Protein AF-A0A9D3YE76-F1 (afdb_monomer_lite)

Secondary structure (DSSP, 8-state):
--------------PEEEHHHHHHHSPSSEEEEEEE-TT-S--TTSS----TT-EEEEEEEE-S-EEEEEEETTTEEEEEEE-TT---EEEEPPS---TT-TTS---EEEEHHHHHHH--SEEEE-S-B--TTSSS-B-TT-EEEEEEEEE-TT---EEEEEE-TTS-EEEEETT-EEEEEEE----EEEHHHHHHH-S--EEEEE-THHHHTT-----------TT----HHHHHHHHHHHH---TT--S-EEE-----EEEEEETT-TT--EEEETTS--EEEE-TT-SS-------PPS----

Foldseek 3Di:
DDDDDDPPPPPPVQDKDWPLVCLQADDDFFKWAFADFPLQAPPPPFPDNHHHRFIKGFHDKDFQWWWKWDQDPPPGIDIWTFGLPDPFWWFFDDDPDPVVCPPDPFQFDFWVLSCLQVLFQKKFQQDWFDDVPFPDTRHHGWMWGFQAWHDHPVDPWIWTWIATPVGDIGTHTRGTGRRMGRDGDPDIDGSNSVCSSHQAKTKIFGDCVLVVVADDDDDDDDDDDPDPDDHPVVSLVVCCVRTVDHSPDGDIMITHRGQMWTFMDTPVDNVDTGTHGSPGTIMIGGPPPCPDDDDPDPPPDPDDDD

pLDDT: mean 73.43, std 20.71, range [30.83, 94.38]

Radius of gyration: 25.03 Å; chains: 1; bounding box: 65×70×79 Å

Organism: Dreissena polymorpha (NCBI:txid45954)

Structure (mmCIF, N/CA/C/O backbone):
data_AF-A0A9D3YE76-F1
#
_entry.id   AF-A0A9D3YE76-F1
#
loop_
_atom_site.group_PDB
_atom_site.id
_atom_site.type_symbol
_atom_site.label_atom_id
_atom_site.label_alt_id
_atom_site.label_comp_id
_atom_site.label_asym_id
_atom_site.label_entity_id
_atom_site.label_seq_id
_atom_site.pdbx_PDB_ins_code
_atom_site.Cartn_x
_atom_site.Cartn_y
_atom_site.Cartn_z
_atom_site.occupancy
_atom_site.B_iso_or_equiv
_atom_site.auth_seq_id
_atom_site.auth_comp_id
_atom_site.auth_asym_id
_atom_site.auth_atom_id
_atom_site.pdbx_PDB_model_num
ATOM 1 N N . MET A 1 1 ? 17.773 -44.704 -36.282 1.00 39.38 1 MET A N 1
ATOM 2 C CA . MET A 1 1 ? 18.115 -43.318 -36.649 1.00 39.38 1 MET A CA 1
ATOM 3 C C . MET A 1 1 ? 17.070 -42.445 -35.998 1.00 39.38 1 MET A C 1
ATOM 5 O O . MET A 1 1 ? 15.898 -42.599 -36.308 1.00 39.38 1 MET A O 1
ATOM 9 N N . ALA A 1 2 ? 17.487 -41.707 -34.976 1.00 35.62 2 ALA A N 1
ATOM 10 C CA . ALA A 1 2 ? 16.652 -40.774 -34.243 1.00 35.62 2 ALA A CA 1
ATOM 11 C C . ALA A 1 2 ? 16.837 -39.401 -34.887 1.00 35.62 2 ALA A C 1
ATOM 13 O O . ALA A 1 2 ? 17.978 -38.973 -35.024 1.00 35.62 2 ALA A O 1
ATOM 14 N N . ASP A 1 3 ? 15.740 -38.752 -35.262 1.00 34.47 3 ASP A N 1
ATOM 15 C CA . ASP A 1 3 ? 15.704 -37.315 -35.520 1.00 34.47 3 ASP A CA 1
ATOM 16 C C . ASP A 1 3 ? 14.692 -36.712 -34.548 1.00 34.47 3 ASP A C 1
ATOM 18 O O . ASP A 1 3 ? 13.483 -36.688 -34.771 1.00 34.47 3 ASP A O 1
ATOM 22 N N . THR A 1 4 ? 15.217 -36.305 -33.399 1.00 37.22 4 THR A N 1
ATOM 23 C CA . THR A 1 4 ? 14.594 -35.374 -32.464 1.00 37.22 4 THR A CA 1
ATOM 24 C C . THR A 1 4 ? 14.930 -33.965 -32.934 1.00 37.22 4 THR A C 1
ATOM 26 O O . THR A 1 4 ? 16.054 -33.504 -32.744 1.00 37.22 4 THR A O 1
ATOM 29 N N . SER A 1 5 ? 13.974 -33.277 -33.555 1.00 38.75 5 SER A N 1
ATOM 30 C CA . SER A 1 5 ? 14.050 -31.829 -33.743 1.00 38.75 5 SER A CA 1
ATOM 31 C C . SER A 1 5 ? 13.370 -31.145 -32.558 1.00 38.75 5 SER A C 1
ATOM 33 O O . SER A 1 5 ? 12.141 -31.082 -32.486 1.00 38.75 5 SER A O 1
ATOM 35 N N . ASP A 1 6 ? 14.194 -30.659 -31.632 1.00 33.41 6 ASP A N 1
ATOM 36 C CA . ASP A 1 6 ? 13.818 -29.788 -30.523 1.00 33.41 6 ASP A CA 1
ATOM 37 C C . ASP A 1 6 ? 13.205 -28.481 -31.048 1.00 33.41 6 ASP A C 1
ATOM 39 O O . ASP A 1 6 ? 13.898 -27.583 -31.530 1.00 33.41 6 ASP A O 1
ATOM 43 N N . GLY A 1 7 ? 11.886 -28.358 -30.923 1.00 32.12 7 GLY A N 1
ATOM 44 C CA . GLY A 1 7 ? 11.167 -27.095 -31.057 1.00 32.12 7 GLY A CA 1
ATOM 45 C C . GLY A 1 7 ? 11.318 -26.261 -29.789 1.00 32.12 7 GLY A C 1
ATOM 46 O O . GLY A 1 7 ? 10.375 -26.129 -29.018 1.00 32.12 7 GLY A O 1
ATOM 47 N N . ASN A 1 8 ? 12.513 -25.718 -29.552 1.00 36.00 8 ASN A N 1
ATOM 48 C CA . ASN A 1 8 ? 12.765 -24.766 -28.473 1.00 36.00 8 ASN A CA 1
ATOM 49 C C . ASN A 1 8 ? 12.404 -23.344 -28.938 1.00 36.00 8 ASN A C 1
ATOM 51 O O . ASN A 1 8 ? 13.278 -22.510 -29.168 1.00 36.00 8 ASN A O 1
ATOM 55 N N . SER A 1 9 ? 11.111 -23.067 -29.120 1.00 35.38 9 SER A N 1
ATOM 56 C CA . SER A 1 9 ? 10.605 -21.698 -29.252 1.00 35.38 9 SER A CA 1
ATOM 57 C C . SER A 1 9 ? 10.278 -21.162 -27.859 1.00 35.38 9 SER A C 1
ATOM 59 O O . SER A 1 9 ? 9.124 -21.163 -27.430 1.00 35.38 9 SER A O 1
ATOM 61 N N . ASN A 1 10 ? 11.315 -20.713 -27.147 1.00 36.50 10 ASN A N 1
ATOM 62 C CA . ASN A 1 10 ? 11.170 -19.744 -26.061 1.00 36.50 10 ASN A CA 1
ATOM 63 C C . ASN A 1 10 ? 10.695 -18.415 -26.674 1.00 36.50 10 ASN A C 1
ATOM 65 O O . ASN A 1 10 ? 11.463 -17.466 -26.800 1.00 36.50 10 ASN A O 1
ATOM 69 N N . ASP A 1 11 ? 9.421 -18.352 -27.052 1.00 35.75 11 ASP A N 1
ATOM 70 C CA . ASP A 1 11 ? 8.689 -17.096 -27.204 1.00 35.75 11 ASP A CA 1
ATOM 71 C C . ASP A 1 11 ? 8.386 -16.582 -25.786 1.00 35.75 11 ASP A C 1
ATOM 73 O O . ASP A 1 11 ? 7.253 -16.573 -25.305 1.00 35.75 11 ASP A O 1
ATOM 77 N N . GLN A 1 12 ? 9.437 -16.188 -25.057 1.00 45.22 12 GLN A N 1
ATOM 78 C CA . GLN A 1 12 ? 9.266 -15.214 -23.987 1.00 45.22 12 GLN A CA 1
ATOM 79 C C . GLN A 1 12 ? 8.980 -13.900 -24.697 1.00 45.22 12 GLN A C 1
ATOM 81 O O . GLN A 1 12 ? 9.885 -13.165 -25.078 1.00 45.22 12 GLN A O 1
ATOM 86 N N . CYS A 1 13 ? 7.700 -13.659 -24.965 1.00 44.06 13 CYS A N 1
ATOM 87 C CA . CYS A 1 13 ? 7.233 -12.354 -25.379 1.00 44.06 13 CYS A CA 1
ATOM 88 C C . CYS A 1 13 ? 7.632 -11.390 -24.257 1.00 44.06 13 CYS A C 1
ATOM 90 O O . CYS A 1 13 ? 7.032 -11.422 -23.184 1.00 44.06 13 CYS A O 1
ATOM 92 N N . ASP A 1 14 ? 8.696 -10.617 -24.480 1.00 68.88 14 ASP A N 1
ATOM 93 C CA . ASP A 1 14 ? 9.196 -9.600 -23.561 1.00 68.88 14 ASP A CA 1
ATOM 94 C C . ASP A 1 14 ? 8.066 -8.591 -23.312 1.00 68.88 14 ASP A C 1
ATOM 96 O O . ASP A 1 14 ? 7.831 -7.666 -24.094 1.00 68.88 14 ASP A O 1
ATOM 100 N N . GLU A 1 15 ? 7.283 -8.830 -22.261 1.00 82.06 15 GLU A N 1
ATOM 101 C CA . GLU A 1 15 ? 6.114 -8.021 -21.954 1.00 82.06 15 GLU A CA 1
ATOM 102 C C . GLU A 1 15 ? 6.566 -6.623 -21.523 1.00 82.06 15 GLU A C 1
ATOM 104 O O . GLU A 1 15 ? 7.428 -6.450 -20.655 1.00 82.06 15 GLU A O 1
ATOM 109 N N . VAL A 1 16 ? 5.999 -5.609 -22.180 1.00 88.56 16 VAL A N 1
ATOM 110 C CA . VAL A 1 16 ? 6.281 -4.201 -21.903 1.00 88.56 16 VAL A CA 1
ATOM 111 C C . VAL A 1 16 ? 5.341 -3.710 -20.815 1.00 88.56 16 VAL A C 1
ATOM 113 O O . VAL A 1 16 ? 4.132 -3.620 -21.025 1.00 88.56 16 VAL A O 1
ATOM 116 N N . PHE A 1 17 ? 5.913 -3.302 -19.689 1.00 89.50 17 PHE A N 1
ATOM 117 C CA . PHE A 1 17 ? 5.187 -2.747 -18.551 1.00 89.50 17 PHE A CA 1
ATOM 118 C C . PHE A 1 17 ? 5.351 -1.228 -18.501 1.00 89.50 17 PHE A C 1
ATOM 120 O O . PHE A 1 17 ? 6.392 -0.698 -18.895 1.00 89.50 17 PHE A O 1
ATOM 127 N N . SER A 1 18 ? 4.359 -0.508 -17.970 1.00 90.56 18 SER A N 1
ATOM 128 C CA . SER A 1 18 ? 4.649 0.819 -17.414 1.00 90.56 18 SER A CA 1
ATOM 129 C C . SER A 1 18 ? 5.524 0.651 -16.166 1.00 90.56 18 SER A C 1
ATOM 131 O O . SER A 1 18 ? 5.465 -0.384 -15.501 1.00 90.56 18 SER A O 1
ATOM 133 N N . LEU A 1 19 ? 6.341 1.648 -15.823 1.00 89.44 19 LEU A N 1
ATOM 134 C CA . LEU A 1 19 ? 7.199 1.576 -14.635 1.00 89.44 19 LEU A CA 1
ATOM 135 C C . LEU A 1 19 ? 6.377 1.359 -13.355 1.00 89.44 19 LEU A C 1
ATOM 137 O O . LEU A 1 19 ? 6.775 0.587 -12.481 1.00 89.44 19 LEU A O 1
ATOM 141 N N . LYS A 1 20 ? 5.203 1.997 -13.285 1.00 89.12 20 LYS A N 1
ATOM 142 C CA . LYS A 1 20 ? 4.237 1.815 -12.205 1.00 89.12 20 LYS A CA 1
ATOM 143 C C . LYS A 1 20 ? 3.732 0.376 -12.142 1.00 89.12 20 LYS A C 1
ATOM 145 O O . LYS A 1 20 ? 3.910 -0.265 -11.109 1.00 89.12 20 LYS A O 1
ATOM 150 N N . ASP A 1 21 ? 3.174 -0.144 -13.237 1.00 88.38 21 ASP A N 1
ATOM 151 C CA . ASP A 1 21 ? 2.649 -1.516 -13.279 1.00 88.38 21 ASP A CA 1
ATOM 152 C C . ASP A 1 21 ? 3.749 -2.533 -12.947 1.00 88.38 21 ASP A C 1
ATOM 154 O O . ASP A 1 21 ? 3.513 -3.479 -12.201 1.00 88.38 21 ASP A O 1
ATOM 158 N N . PHE A 1 22 ? 4.974 -2.310 -13.433 1.00 89.69 22 PHE A N 1
ATOM 159 C CA . PHE A 1 22 ? 6.121 -3.156 -13.118 1.00 89.69 22 PHE A CA 1
ATOM 160 C C . PHE A 1 22 ? 6.398 -3.191 -11.610 1.00 89.69 22 PHE A C 1
ATOM 162 O O . PHE A 1 22 ? 6.543 -4.264 -11.031 1.00 89.69 22 PHE A O 1
ATOM 169 N N . SER A 1 23 ? 6.441 -2.026 -10.956 1.00 88.44 23 SER A N 1
ATOM 170 C CA . SER A 1 23 ? 6.678 -1.947 -9.509 1.00 88.44 23 SER A CA 1
ATOM 171 C C . SER A 1 23 ? 5.567 -2.589 -8.667 1.00 88.44 23 SER A C 1
ATOM 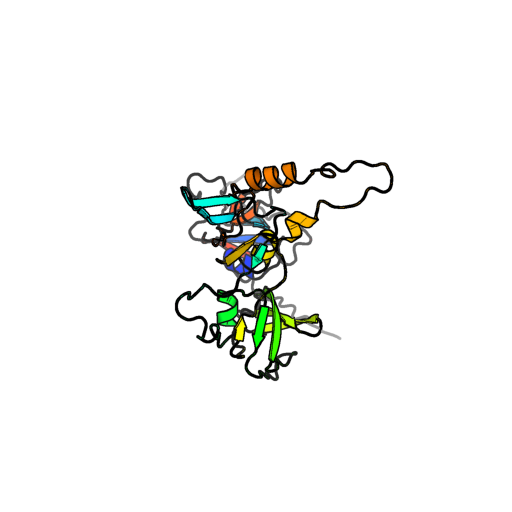173 O O . SER A 1 23 ? 5.821 -2.990 -7.536 1.00 88.44 23 SER A O 1
ATOM 175 N N . GLU A 1 24 ? 4.356 -2.715 -9.216 1.00 85.50 24 GLU A N 1
ATOM 176 C CA . GLU A 1 24 ? 3.222 -3.392 -8.575 1.00 85.50 24 GLU A CA 1
ATOM 177 C C . GLU A 1 24 ? 3.222 -4.915 -8.815 1.00 85.50 24 GLU A C 1
ATOM 179 O O . GLU A 1 24 ? 2.659 -5.656 -8.008 1.00 85.50 24 GLU A O 1
ATOM 184 N N . CYS A 1 25 ? 3.841 -5.390 -9.905 1.00 84.75 25 CYS A N 1
ATOM 185 C CA . CYS A 1 25 ? 3.855 -6.808 -10.295 1.00 84.75 25 CYS A CA 1
ATOM 186 C C . CYS A 1 25 ? 5.088 -7.587 -9.817 1.00 84.75 25 CYS A C 1
ATOM 188 O O . CYS A 1 25 ? 5.060 -8.818 -9.773 1.00 84.75 25 CYS A O 1
ATOM 190 N N . PHE A 1 26 ? 6.196 -6.901 -9.526 1.00 85.38 26 PHE A N 1
ATOM 191 C CA . PHE A 1 26 ? 7.478 -7.544 -9.247 1.00 85.38 26 PHE A CA 1
ATOM 192 C C . PHE A 1 26 ? 8.086 -7.057 -7.935 1.00 85.38 26 PHE A C 1
ATOM 194 O O . PHE A 1 26 ? 8.277 -5.860 -7.728 1.00 85.38 26 PHE A O 1
ATOM 201 N N . ASP A 1 27 ? 8.498 -8.006 -7.092 1.00 84.62 27 ASP A N 1
ATOM 202 C CA . ASP A 1 27 ? 9.283 -7.695 -5.899 1.00 84.62 27 ASP A CA 1
ATOM 203 C C . ASP A 1 27 ? 10.633 -7.085 -6.304 1.00 84.62 27 ASP A C 1
ATOM 205 O O . ASP A 1 27 ? 11.353 -7.630 -7.147 1.00 84.62 27 ASP A O 1
ATOM 209 N N . LEU A 1 28 ? 10.982 -5.958 -5.691 1.00 87.81 28 LEU A N 1
ATOM 210 C CA . LEU A 1 28 ? 12.237 -5.242 -5.909 1.00 87.81 28 LEU A CA 1
ATOM 211 C C . LEU A 1 28 ? 13.332 -5.761 -4.951 1.00 87.81 28 LEU A C 1
ATOM 213 O O . LEU A 1 28 ? 13.007 -6.200 -3.846 1.00 87.81 28 LEU A O 1
ATOM 217 N N . PRO A 1 29 ? 14.627 -5.715 -5.324 1.00 92.12 29 PRO A N 1
ATOM 218 C CA . PRO A 1 29 ? 15.194 -5.047 -6.496 1.00 92.12 29 PRO A CA 1
ATOM 219 C C . PRO A 1 29 ? 15.128 -5.861 -7.803 1.00 92.12 29 PRO A C 1
ATOM 221 O O . PRO A 1 29 ? 15.241 -7.089 -7.794 1.00 92.12 29 PRO A O 1
ATOM 224 N N . LYS A 1 30 ? 15.013 -5.174 -8.951 1.00 91.25 30 LYS A N 1
ATOM 225 C CA . LYS A 1 30 ? 14.964 -5.783 -10.298 1.00 91.25 30 LYS A CA 1
ATOM 226 C C . LYS A 1 30 ? 15.695 -4.963 -11.353 1.00 91.25 30 LYS A C 1
ATOM 228 O O . LYS A 1 30 ? 15.684 -3.737 -11.322 1.00 91.25 30 LYS A O 1
ATOM 233 N N . TRP A 1 31 ? 16.288 -5.665 -12.314 1.00 92.06 31 TRP A N 1
ATOM 234 C CA . TRP A 1 31 ? 16.860 -5.065 -13.514 1.00 92.06 31 TRP A CA 1
ATOM 235 C C . TRP A 1 31 ? 15.801 -4.928 -14.598 1.00 92.06 31 TRP A C 1
ATOM 237 O O . TRP A 1 31 ? 15.064 -5.878 -14.871 1.00 92.06 31 TRP A O 1
ATOM 247 N N . VAL A 1 32 ? 15.764 -3.759 -15.227 1.00 92.31 32 VAL A N 1
ATOM 248 C CA . VAL A 1 32 ? 14.843 -3.464 -16.319 1.00 92.31 32 VAL A CA 1
ATOM 249 C C . VAL A 1 32 ? 15.542 -2.728 -17.451 1.00 92.31 32 VAL A C 1
ATOM 251 O O . VAL A 1 32 ? 16.459 -1.941 -17.211 1.00 92.31 32 VAL A O 1
ATOM 254 N N . ALA A 1 33 ? 15.076 -2.945 -18.677 1.00 92.81 33 ALA A N 1
ATOM 255 C CA . ALA A 1 33 ? 15.491 -2.163 -19.837 1.00 92.81 33 ALA A CA 1
ATOM 256 C C . ALA A 1 33 ? 14.413 -1.133 -20.183 1.00 92.81 33 ALA A C 1
ATOM 258 O O . ALA A 1 33 ? 13.243 -1.479 -20.335 1.00 92.81 33 ALA A O 1
ATOM 259 N N . VAL A 1 34 ? 14.799 0.131 -20.330 1.00 91.25 34 VAL A N 1
ATOM 260 C CA . VAL A 1 34 ? 13.893 1.209 -20.741 1.00 91.25 34 VAL A CA 1
ATOM 261 C C . VAL A 1 34 ? 13.657 1.112 -22.243 1.00 91.25 34 VAL A C 1
ATOM 263 O O . VAL A 1 34 ? 14.588 1.239 -23.037 1.00 91.25 34 VAL A O 1
ATOM 266 N N . VAL A 1 35 ? 12.406 0.926 -22.659 1.00 90.88 35 VAL A N 1
ATOM 267 C CA . VAL A 1 35 ? 12.049 0.731 -24.077 1.00 90.88 35 VAL A CA 1
ATOM 268 C C . VAL A 1 35 ? 11.286 1.896 -24.697 1.00 90.88 35 VAL A C 1
ATOM 270 O O . VAL A 1 35 ? 11.206 1.997 -25.925 1.00 90.88 35 VAL A O 1
ATOM 273 N N . GLY A 1 36 ? 10.769 2.812 -23.881 1.00 86.38 36 GLY A N 1
ATOM 274 C CA . GLY A 1 36 ? 10.077 4.007 -24.351 1.00 86.38 36 GLY A CA 1
ATOM 275 C C . GLY A 1 36 ? 9.319 4.715 -23.236 1.00 86.38 36 GLY A C 1
ATOM 276 O O . GLY A 1 36 ? 9.569 4.459 -22.063 1.00 86.38 36 GLY A O 1
ATOM 277 N N . GLY A 1 37 ? 8.398 5.595 -23.623 1.00 78.62 37 GLY A N 1
ATOM 278 C CA . GLY A 1 37 ? 7.673 6.486 -22.715 1.00 78.62 37 GLY A CA 1
ATOM 279 C C . GLY A 1 37 ? 7.708 7.928 -23.222 1.00 78.62 37 GLY A C 1
ATOM 280 O O . GLY A 1 37 ? 8.646 8.299 -23.931 1.00 78.62 37 GLY A O 1
ATOM 281 N N . LYS A 1 38 ? 6.675 8.725 -22.935 1.00 69.81 38 LYS A N 1
ATOM 282 C CA . LYS A 1 38 ? 6.610 10.130 -23.384 1.00 69.81 38 LYS A CA 1
ATOM 283 C C . LYS A 1 38 ? 7.614 11.024 -22.665 1.00 69.81 38 LYS A C 1
ATOM 285 O O . LYS A 1 38 ? 8.131 11.956 -23.272 1.00 69.81 38 LYS A O 1
ATOM 290 N N . ASP A 1 39 ? 7.928 10.685 -21.420 1.00 65.31 39 ASP A N 1
ATOM 291 C CA . ASP A 1 39 ? 8.829 11.452 -20.559 1.00 65.31 39 ASP A CA 1
ATOM 292 C C . ASP A 1 39 ? 10.284 10.956 -20.645 1.00 65.31 39 ASP A C 1
ATOM 294 O O . ASP A 1 39 ? 11.126 11.290 -19.813 1.00 65.31 39 ASP A O 1
ATOM 298 N N . VAL A 1 40 ? 10.599 10.159 -21.674 1.00 59.19 40 VAL A N 1
ATOM 299 C CA . VAL A 1 40 ? 11.959 9.710 -22.000 1.00 59.19 40 VAL A CA 1
ATOM 300 C C . VAL A 1 40 ? 12.687 10.830 -22.745 1.00 59.19 40 VAL A C 1
ATOM 302 O O . VAL A 1 40 ? 12.903 10.798 -23.956 1.00 59.19 40 VAL A O 1
ATOM 305 N N . GLY A 1 41 ? 13.023 11.864 -21.989 1.00 53.16 41 GLY A N 1
ATOM 306 C CA . GLY A 1 41 ? 13.830 13.015 -22.367 1.00 53.16 41 GLY A CA 1
ATOM 307 C C . GLY A 1 41 ? 14.358 13.678 -21.093 1.00 53.16 41 GLY A C 1
ATOM 308 O O . GLY A 1 41 ? 14.006 13.243 -19.997 1.00 53.16 41 GLY A O 1
ATOM 309 N N . PRO A 1 42 ? 15.208 14.712 -21.180 1.00 48.06 42 PRO A N 1
ATOM 310 C CA . PRO A 1 42 ? 15.644 15.439 -19.995 1.00 48.06 42 PRO A CA 1
ATOM 311 C C . PRO A 1 42 ? 14.431 16.145 -19.374 1.00 48.06 42 PRO A C 1
ATOM 313 O O . PRO A 1 42 ? 14.063 17.247 -19.779 1.00 48.06 42 PRO A O 1
ATOM 316 N N . ILE A 1 43 ? 13.775 15.491 -18.412 1.00 45.44 43 ILE A N 1
ATOM 317 C CA . ILE A 1 43 ? 12.725 16.106 -17.606 1.00 45.44 43 ILE A CA 1
ATOM 318 C C . ILE A 1 43 ? 13.390 17.270 -16.868 1.00 45.44 43 ILE A C 1
ATOM 320 O O . ILE A 1 43 ? 14.368 17.091 -16.139 1.00 45.44 43 ILE A O 1
ATOM 324 N N . GLY A 1 44 ? 12.900 18.480 -17.138 1.00 39.94 44 GLY A N 1
ATOM 325 C CA . GLY A 1 44 ? 13.487 19.730 -16.672 1.00 39.94 44 GLY A CA 1
ATOM 326 C C . GLY A 1 44 ? 13.813 19.731 -15.176 1.00 39.94 44 GLY A C 1
ATOM 327 O O . GLY A 1 44 ? 13.001 19.343 -14.339 1.00 39.94 44 GLY A O 1
ATOM 328 N N . SER A 1 45 ? 15.025 20.201 -14.864 1.00 40.50 45 SER A N 1
ATOM 329 C CA . SER A 1 45 ? 15.538 20.533 -13.524 1.00 40.50 45 SER A CA 1
ATOM 330 C C . SER A 1 45 ? 15.346 19.468 -12.430 1.00 40.50 45 SER A C 1
ATOM 332 O O . SER A 1 45 ? 15.101 19.803 -11.273 1.00 40.50 45 SER A O 1
ATOM 334 N N . GLY A 1 46 ? 15.501 18.188 -12.775 1.00 51.41 46 GLY A N 1
ATOM 335 C CA . GLY A 1 46 ? 15.703 17.088 -11.827 1.00 51.41 46 GLY A CA 1
ATOM 336 C C . GLY A 1 46 ? 16.853 16.175 -12.288 1.00 51.41 46 GLY A C 1
ATOM 337 O O . GLY A 1 46 ? 17.123 16.113 -13.484 1.00 51.41 46 GLY A O 1
ATOM 338 N N . PRO A 1 47 ? 17.558 15.462 -11.389 1.00 52.47 47 PRO A N 1
ATOM 339 C CA . PRO A 1 47 ? 18.812 14.762 -11.713 1.00 52.47 47 PRO A CA 1
ATOM 340 C C . PRO A 1 47 ? 18.667 13.477 -12.558 1.00 52.47 47 PRO A C 1
ATOM 342 O O . PRO A 1 47 ? 19.649 12.770 -12.748 1.00 52.47 47 PRO A O 1
ATOM 345 N N . CYS A 1 48 ? 17.478 13.135 -13.066 1.00 63.91 48 CYS A N 1
ATOM 346 C CA . CYS A 1 48 ? 17.212 11.813 -13.647 1.00 63.91 48 CYS A CA 1
ATOM 347 C C . CYS A 1 48 ? 17.104 11.891 -15.182 1.00 63.91 48 CYS A C 1
ATOM 349 O O . CYS A 1 48 ? 16.022 12.117 -15.717 1.00 63.91 48 CYS A O 1
ATOM 351 N N . ASN A 1 49 ? 18.209 11.698 -15.907 1.00 75.69 49 ASN A N 1
ATOM 352 C CA . ASN A 1 49 ? 18.215 11.639 -17.377 1.00 75.69 49 ASN A CA 1
ATOM 353 C C . ASN A 1 49 ? 17.979 10.196 -17.860 1.00 75.69 49 ASN A C 1
ATOM 355 O O . ASN A 1 49 ? 18.909 9.519 -18.294 1.00 75.69 49 ASN A O 1
ATOM 359 N N . ILE A 1 50 ? 16.743 9.704 -17.734 1.00 84.38 50 ILE A N 1
ATOM 360 C CA . ILE A 1 50 ? 16.377 8.348 -18.168 1.00 84.38 50 ILE A CA 1
ATOM 361 C C . ILE A 1 50 ? 16.110 8.344 -19.677 1.00 84.38 50 ILE A C 1
ATOM 363 O O . ILE A 1 50 ? 15.254 9.076 -20.170 1.00 84.38 50 ILE A O 1
ATOM 367 N N . GLN A 1 51 ? 16.815 7.484 -20.411 1.00 84.44 51 GLN A N 1
ATOM 368 C CA . GLN A 1 51 ? 16.749 7.392 -21.870 1.00 84.44 51 GLN A CA 1
ATOM 369 C C . GLN A 1 51 ? 16.374 5.984 -22.340 1.00 84.44 51 GLN A C 1
ATOM 371 O O . GLN A 1 51 ? 16.613 4.982 -21.662 1.00 84.44 51 GLN A O 1
ATOM 376 N N . LYS A 1 52 ? 15.800 5.892 -23.543 1.00 88.31 52 LYS A N 1
ATOM 377 C CA . LYS A 1 52 ? 15.511 4.610 -24.190 1.00 88.31 52 LYS A CA 1
ATOM 378 C C . LYS A 1 52 ? 16.817 3.846 -24.422 1.00 88.31 52 LYS A C 1
ATOM 380 O O . LYS A 1 52 ? 17.788 4.410 -24.909 1.00 88.31 52 LYS A O 1
ATOM 385 N N . GLY A 1 53 ? 16.810 2.554 -24.112 1.00 86.19 53 GLY A N 1
ATOM 386 C CA . GLY A 1 53 ? 17.976 1.675 -24.179 1.00 86.19 53 GLY A CA 1
ATOM 387 C C . GLY A 1 53 ? 18.783 1.619 -22.882 1.00 86.19 53 GLY A C 1
ATOM 388 O O . GLY A 1 53 ? 19.625 0.735 -22.750 1.00 86.19 53 GLY A O 1
ATOM 389 N N . MET A 1 54 ? 18.514 2.500 -21.908 1.00 89.00 54 MET A N 1
ATOM 390 C CA . MET A 1 54 ? 19.158 2.417 -20.600 1.00 89.00 54 MET A CA 1
ATOM 391 C C . MET A 1 54 ? 18.696 1.183 -19.835 1.00 89.00 54 MET A C 1
ATOM 393 O O . MET A 1 54 ? 17.522 0.808 -19.867 1.00 89.00 54 MET A O 1
ATOM 397 N N . ILE A 1 55 ? 19.627 0.594 -19.093 1.00 92.00 55 ILE A N 1
ATOM 398 C CA . ILE A 1 55 ? 19.339 -0.468 -18.139 1.00 92.00 55 ILE A CA 1
ATOM 399 C C . ILE A 1 55 ? 19.349 0.151 -16.745 1.00 92.00 55 ILE A C 1
ATOM 401 O O . ILE A 1 55 ? 20.317 0.805 -16.351 1.00 92.00 55 ILE A O 1
ATOM 405 N N . LEU A 1 56 ? 18.268 -0.054 -15.999 1.00 91.69 56 LEU A N 1
ATOM 406 C CA . LEU A 1 56 ? 18.103 0.464 -14.648 1.00 91.69 56 LEU A CA 1
ATOM 407 C C . LEU A 1 56 ? 17.998 -0.691 -13.653 1.00 91.69 56 LEU A C 1
ATOM 409 O O . LEU A 1 56 ? 17.296 -1.674 -13.889 1.00 91.69 56 LEU A O 1
ATOM 413 N N . LEU A 1 57 ? 18.666 -0.545 -12.514 1.00 93.50 57 LEU A N 1
ATOM 414 C CA . LEU A 1 57 ? 18.391 -1.312 -11.309 1.00 93.50 57 LEU A CA 1
ATOM 415 C C . LEU A 1 57 ? 17.317 -0.574 -10.516 1.00 93.50 57 LEU A C 1
ATOM 417 O O . LEU A 1 57 ? 17.596 0.440 -9.877 1.00 93.50 57 LEU A O 1
ATOM 421 N N . LEU A 1 58 ? 16.096 -1.092 -10.535 1.00 93.00 58 LEU A N 1
ATOM 422 C CA . LEU A 1 58 ? 15.018 -0.643 -9.665 1.00 93.00 58 LEU A CA 1
ATOM 423 C C . LEU A 1 58 ? 15.274 -1.232 -8.279 1.00 93.00 58 LEU A C 1
ATOM 425 O O . LEU A 1 58 ? 15.316 -2.450 -8.130 1.00 93.00 58 LEU A O 1
ATOM 429 N N . ARG A 1 59 ? 15.509 -0.389 -7.274 1.00 91.12 59 ARG A N 1
ATOM 430 C CA . ARG A 1 59 ? 15.973 -0.820 -5.948 1.00 91.12 59 ARG A CA 1
ATOM 431 C C . ARG A 1 59 ? 14.824 -1.090 -4.995 1.00 91.12 59 ARG A C 1
ATOM 433 O O . ARG A 1 59 ? 14.730 -2.177 -4.443 1.00 91.12 59 ARG A O 1
ATOM 440 N N . THR A 1 60 ? 13.998 -0.075 -4.774 1.00 89.94 60 THR A N 1
ATOM 441 C CA . THR A 1 60 ? 12.892 -0.119 -3.818 1.00 89.94 60 THR A CA 1
ATOM 442 C C . THR A 1 60 ? 11.888 0.975 -4.130 1.00 89.94 60 THR A C 1
ATOM 444 O O . THR A 1 60 ? 12.253 2.045 -4.624 1.00 89.94 60 THR A O 1
ATOM 447 N N . LEU A 1 61 ? 10.633 0.720 -3.779 1.00 88.88 61 LEU A N 1
ATOM 448 C CA . LEU A 1 61 ? 9.640 1.764 -3.594 1.00 88.88 61 LEU A CA 1
ATOM 449 C C . LEU A 1 61 ? 9.933 2.492 -2.276 1.00 88.88 61 LEU A C 1
ATOM 451 O O . LEU A 1 61 ? 10.292 1.847 -1.290 1.00 88.88 61 LEU A O 1
ATOM 455 N N . ALA A 1 62 ? 9.841 3.818 -2.255 1.00 86.62 62 ALA A N 1
ATOM 456 C CA . ALA A 1 62 ? 10.196 4.618 -1.090 1.00 86.62 62 ALA A CA 1
ATOM 457 C C . ALA A 1 62 ? 9.310 5.861 -0.937 1.00 86.62 62 ALA A C 1
ATOM 459 O O . ALA A 1 62 ? 8.628 6.303 -1.865 1.00 86.62 62 ALA A O 1
ATOM 460 N N . VAL A 1 63 ? 9.351 6.417 0.273 1.00 86.81 63 VAL A N 1
ATOM 461 C CA . VAL A 1 63 ? 8.710 7.670 0.677 1.00 86.81 63 VAL A CA 1
ATOM 462 C C . VAL A 1 63 ? 9.768 8.522 1.362 1.00 86.81 63 VAL A C 1
ATOM 464 O O . VAL A 1 63 ? 10.514 8.016 2.195 1.00 86.81 63 VAL A O 1
ATOM 467 N N . ASP A 1 64 ? 9.835 9.811 1.032 1.00 83.75 64 ASP A N 1
ATOM 468 C CA . ASP A 1 64 ? 10.776 10.731 1.686 1.00 83.75 64 ASP A CA 1
ATOM 469 C C . ASP A 1 64 ? 10.251 11.170 3.050 1.00 83.75 64 ASP A C 1
ATOM 471 O O . ASP A 1 64 ? 10.974 11.210 4.043 1.00 83.75 64 ASP A O 1
ATOM 475 N N . SER A 1 65 ? 8.966 11.511 3.091 1.00 87.44 65 SER A N 1
ATOM 476 C CA . SER A 1 65 ? 8.293 11.952 4.299 1.00 87.44 65 SER A CA 1
ATOM 477 C C . SER A 1 65 ? 6.796 11.686 4.221 1.00 87.44 65 SER A C 1
ATOM 479 O O . SER A 1 65 ? 6.202 11.613 3.144 1.00 87.44 65 SER A O 1
ATOM 481 N N . VAL A 1 66 ? 6.200 11.521 5.390 1.00 88.50 66 VAL A N 1
ATOM 482 C CA . VAL A 1 66 ? 4.789 11.237 5.592 1.00 88.50 66 VAL A CA 1
ATOM 483 C C . VAL A 1 66 ? 4.137 12.472 6.188 1.00 88.50 66 VAL A C 1
ATOM 485 O O . VAL A 1 66 ? 4.633 13.032 7.162 1.00 88.50 66 VAL A O 1
ATOM 488 N N . THR A 1 67 ? 3.014 12.898 5.619 1.00 91.12 67 THR A N 1
ATOM 489 C CA . THR A 1 67 ? 2.275 14.050 6.141 1.00 91.12 67 THR A CA 1
ATOM 490 C C . THR A 1 67 ? 1.227 13.584 7.144 1.00 91.12 67 THR A C 1
ATOM 492 O O . THR A 1 67 ? 0.348 12.790 6.807 1.00 91.12 67 THR A O 1
ATOM 495 N N . LEU A 1 68 ? 1.295 14.109 8.367 1.00 89.94 68 LEU A N 1
ATOM 496 C CA . LEU A 1 68 ? 0.282 13.925 9.401 1.00 89.94 68 LEU A CA 1
ATOM 497 C C . LEU A 1 68 ? -0.421 15.257 9.667 1.00 89.94 68 LEU A C 1
ATOM 499 O O . LEU A 1 68 ? 0.222 16.302 9.747 1.00 89.94 68 LEU A O 1
ATOM 503 N N . SER A 1 69 ? -1.741 15.237 9.844 1.00 89.38 69 SER A N 1
ATOM 504 C CA . SER A 1 69 ? -2.484 16.413 10.310 1.00 89.38 69 SER A CA 1
ATOM 505 C C . SER A 1 69 ? -3.332 16.113 11.529 1.00 89.38 69 SER A C 1
ATOM 507 O O . SER A 1 69 ? -3.978 15.066 11.585 1.00 89.38 69 SER A O 1
ATOM 509 N N . PHE A 1 70 ? -3.402 17.065 12.446 1.00 87.31 70 PHE A N 1
ATOM 510 C CA . PHE A 1 70 ? -4.162 16.961 13.684 1.00 87.31 70 PHE A CA 1
ATOM 511 C C . PHE A 1 70 ? -4.734 18.328 14.066 1.00 87.31 70 PHE A C 1
ATOM 513 O O . PHE A 1 70 ? -4.245 19.360 13.607 1.00 87.31 70 PHE A O 1
ATOM 520 N N . ASN A 1 71 ? -5.785 18.337 14.881 1.00 83.12 71 ASN A N 1
ATOM 521 C CA . ASN A 1 71 ? -6.334 19.574 15.432 1.00 83.12 71 ASN A CA 1
ATOM 522 C C . ASN A 1 71 ? -5.743 19.804 16.819 1.00 83.12 71 ASN A C 1
ATOM 524 O O . ASN A 1 71 ? -5.902 18.962 17.700 1.00 83.12 71 ASN A O 1
ATOM 528 N N . ASP A 1 72 ? -5.073 20.935 16.983 1.00 74.38 72 ASP A N 1
ATOM 529 C CA . ASP A 1 72 ? -4.579 21.462 18.247 1.00 74.38 72 ASP A CA 1
ATOM 530 C C . ASP A 1 72 ? -5.596 22.475 18.798 1.00 74.38 72 ASP A C 1
ATOM 532 O O . ASP A 1 72 ? -6.131 23.297 18.050 1.00 74.38 72 ASP A O 1
ATOM 536 N N . ALA A 1 73 ? -5.880 22.407 20.098 1.00 72.50 73 ALA A N 1
ATOM 537 C CA . ALA A 1 73 ? -6.855 23.272 20.754 1.00 72.50 73 ALA A CA 1
ATOM 538 C C . ALA A 1 73 ? -6.444 24.753 20.709 1.00 72.50 73 ALA A C 1
ATOM 540 O O . ALA A 1 73 ? -7.308 25.622 20.625 1.00 72.50 73 ALA A O 1
ATOM 541 N N . GLU A 1 74 ? -5.140 25.043 20.729 1.00 71.94 74 GLU A N 1
ATOM 542 C CA . GLU A 1 74 ? -4.633 26.419 20.791 1.00 71.94 74 GLU A CA 1
ATOM 543 C C . GLU A 1 74 ? -4.436 27.049 19.409 1.00 71.94 74 GLU A C 1
ATOM 545 O O . GLU A 1 74 ? -4.627 28.249 19.230 1.00 71.94 74 GLU A O 1
ATOM 550 N N . THR A 1 75 ? -4.043 26.247 18.417 1.00 72.25 75 THR A N 1
ATOM 551 C CA . THR A 1 75 ? -3.606 26.753 17.103 1.00 72.25 75 THR A CA 1
ATOM 552 C C . THR A 1 75 ? -4.423 26.232 15.924 1.00 72.25 75 THR A C 1
ATOM 554 O O . THR A 1 75 ? -4.175 26.609 14.779 1.00 72.25 75 THR A O 1
ATOM 557 N N . GLY A 1 76 ? -5.427 25.393 16.182 1.00 79.75 76 GLY A N 1
ATOM 558 C CA . GLY A 1 76 ? -6.265 24.796 15.152 1.00 79.75 76 GLY A CA 1
ATOM 559 C C . GLY A 1 76 ? -5.557 23.667 14.403 1.00 79.75 76 GLY A C 1
ATOM 560 O O . GLY A 1 76 ? -4.785 22.894 14.970 1.00 79.75 76 GLY A O 1
ATOM 561 N N . LYS A 1 77 ? -5.857 23.513 13.111 1.00 84.81 77 LYS A N 1
ATOM 562 C CA . LYS A 1 77 ? -5.319 22.409 12.307 1.00 84.81 77 LYS A CA 1
ATOM 563 C C . LYS A 1 77 ? -3.818 22.593 12.072 1.00 84.81 77 LYS A C 1
ATOM 565 O O . LYS A 1 77 ? -3.405 23.507 11.363 1.00 84.81 77 LYS A O 1
ATOM 570 N N . ARG A 1 78 ? -3.017 21.659 12.578 1.00 83.94 78 ARG A N 1
ATOM 571 C CA . ARG A 1 78 ? -1.585 21.544 12.297 1.00 83.94 78 ARG A CA 1
ATOM 572 C C . ARG A 1 78 ? -1.312 20.455 11.272 1.00 83.94 78 ARG A C 1
ATOM 574 O O . ARG A 1 78 ? -2.020 19.450 11.196 1.00 83.94 78 ARG A O 1
ATOM 581 N N . ILE A 1 79 ? -0.263 20.671 10.485 1.00 87.38 79 ILE A N 1
ATOM 582 C CA . ILE A 1 79 ? 0.253 19.726 9.497 1.00 87.38 79 ILE A CA 1
ATOM 583 C C . ILE A 1 79 ? 1.746 19.585 9.756 1.00 87.38 79 ILE A C 1
ATOM 585 O O . ILE A 1 79 ? 2.458 20.583 9.846 1.00 87.38 79 ILE A O 1
ATOM 589 N N . VAL A 1 80 ? 2.205 18.349 9.893 1.00 86.38 80 VAL A N 1
ATOM 590 C CA . VAL A 1 80 ? 3.601 18.013 10.160 1.00 86.38 80 VAL A CA 1
ATOM 591 C C . VAL A 1 80 ? 4.067 16.974 9.155 1.00 86.38 80 VAL A C 1
ATOM 593 O O . VAL A 1 80 ? 3.297 16.111 8.733 1.00 86.38 80 VAL A O 1
ATOM 596 N N . SER A 1 81 ? 5.332 17.075 8.762 1.00 86.62 81 SER A N 1
ATOM 597 C CA . SER A 1 81 ? 5.982 16.094 7.902 1.00 86.62 81 SER A CA 1
ATOM 598 C C . SER A 1 81 ? 6.967 15.286 8.735 1.00 86.62 81 SER A C 1
ATOM 600 O O . SER A 1 81 ? 7.802 15.865 9.428 1.00 86.62 81 SER A O 1
ATOM 602 N N . VAL A 1 82 ? 6.842 13.962 8.706 1.00 85.44 82 VAL A N 1
ATOM 603 C CA . VAL A 1 82 ? 7.607 13.042 9.554 1.00 85.44 82 VAL A CA 1
ATOM 604 C C . VAL A 1 82 ? 8.306 11.978 8.721 1.00 85.44 82 VAL A C 1
ATOM 606 O O . VAL A 1 82 ? 7.862 11.624 7.629 1.00 85.44 82 VAL A O 1
ATOM 609 N N . SER A 1 83 ? 9.411 11.443 9.234 1.00 84.75 83 SER A N 1
ATOM 610 C CA . SER A 1 83 ? 10.108 10.335 8.575 1.00 84.75 83 SER A CA 1
ATOM 611 C C . SER A 1 83 ? 9.248 9.061 8.597 1.00 84.75 83 SER A C 1
ATOM 613 O O . SER A 1 83 ? 8.731 8.710 9.663 1.00 84.75 83 SER A O 1
ATOM 615 N N . PRO A 1 84 ? 9.131 8.315 7.478 1.00 84.94 84 PRO A N 1
ATOM 616 C CA . PRO A 1 84 ? 8.416 7.035 7.454 1.00 84.94 84 PRO A CA 1
ATOM 617 C C . PRO A 1 84 ? 9.073 5.973 8.347 1.00 84.94 84 PRO A C 1
ATOM 619 O O . PRO A 1 84 ? 8.398 5.066 8.818 1.00 84.94 84 PRO A O 1
ATOM 622 N N . ASN A 1 85 ? 10.375 6.106 8.626 1.00 83.56 85 ASN A N 1
ATOM 623 C CA . ASN A 1 85 ? 11.140 5.176 9.465 1.00 83.56 85 ASN A CA 1
ATOM 624 C C . ASN A 1 85 ? 11.061 5.503 10.966 1.00 83.56 85 ASN A C 1
ATOM 626 O O . ASN A 1 85 ? 11.826 4.955 11.765 1.00 83.56 85 ASN A O 1
ATOM 630 N N . SER A 1 86 ? 10.169 6.419 11.350 1.00 82.00 86 SER A N 1
ATOM 631 C CA . SER A 1 86 ? 9.880 6.698 12.752 1.00 82.00 86 SER A CA 1
ATOM 632 C C . SER A 1 86 ? 9.466 5.415 13.476 1.00 82.00 86 SER A C 1
ATOM 634 O O . SER A 1 86 ? 8.614 4.670 12.997 1.00 82.00 86 SER A O 1
ATOM 636 N N . GLN A 1 87 ? 10.052 5.181 14.651 1.00 81.75 87 GLN A N 1
ATOM 637 C CA . GLN A 1 87 ? 9.707 4.046 15.517 1.00 81.75 87 GLN A CA 1
ATOM 638 C C . GLN A 1 87 ? 8.426 4.291 16.325 1.00 81.75 87 GLN A C 1
ATOM 640 O O . GLN A 1 87 ? 8.024 3.457 17.134 1.00 81.75 87 GLN A O 1
ATOM 645 N N . VAL A 1 88 ? 7.783 5.445 16.127 1.00 81.38 88 VAL A N 1
ATOM 646 C CA . VAL A 1 88 ? 6.480 5.734 16.715 1.00 81.38 88 VAL A CA 1
ATOM 647 C C . VAL A 1 88 ? 5.427 4.860 16.040 1.00 81.38 88 VAL A C 1
ATOM 649 O O . VAL A 1 88 ? 5.338 4.797 14.815 1.00 81.38 88 VAL A O 1
ATOM 652 N N . LYS A 1 89 ? 4.631 4.206 16.870 1.00 86.88 89 LYS A N 1
ATOM 653 C CA . LYS A 1 89 ? 3.519 3.323 16.564 1.00 86.88 89 LYS A CA 1
ATOM 654 C C . LYS A 1 89 ? 2.197 3.995 16.888 1.00 86.88 89 LYS A C 1
ATOM 656 O O . LYS A 1 89 ? 2.040 4.805 17.809 1.00 86.88 89 LYS A O 1
ATOM 661 N N . PHE A 1 90 ? 1.220 3.586 16.111 1.00 88.12 90 PHE A N 1
ATOM 662 C CA . PHE A 1 90 ? -0.110 4.134 16.075 1.00 88.12 90 PHE A CA 1
ATOM 663 C C . PHE A 1 90 ? -1.104 2.986 16.037 1.00 88.12 90 PHE A C 1
ATOM 665 O O . PHE A 1 90 ? -0.852 1.976 15.383 1.00 88.12 90 PHE A O 1
ATOM 672 N N . THR A 1 91 ? -2.243 3.154 16.692 1.00 90.50 91 THR A N 1
ATOM 673 C CA . THR A 1 91 ? -3.393 2.282 16.454 1.00 90.50 91 THR A CA 1
ATOM 674 C C . THR A 1 91 ? -4.231 2.868 15.324 1.00 90.50 91 THR A C 1
ATOM 676 O O . THR A 1 91 ? -4.406 4.092 15.223 1.00 90.50 91 THR A O 1
ATOM 679 N N . VAL A 1 92 ? -4.731 2.001 14.446 1.00 89.12 92 VAL A N 1
ATOM 680 C CA . VAL A 1 92 ? -5.604 2.399 13.337 1.00 89.12 92 VAL A CA 1
ATOM 681 C C . VAL A 1 92 ? -7.033 2.487 13.854 1.00 89.12 92 VAL A C 1
ATOM 683 O O . VAL A 1 92 ? -7.550 1.547 14.444 1.00 89.12 92 VAL A O 1
ATOM 686 N N . GLN A 1 93 ? -7.683 3.628 13.648 1.00 85.75 93 GLN A N 1
ATOM 687 C CA . GLN A 1 93 ? -9.043 3.855 14.130 1.00 85.75 93 GLN A CA 1
ATOM 688 C C . GLN A 1 93 ? -10.050 3.673 12.990 1.00 85.75 93 GLN A C 1
ATOM 690 O O . GLN A 1 93 ? -9.948 4.334 11.953 1.00 85.75 93 GLN A O 1
ATOM 695 N N . LEU A 1 94 ? -11.029 2.787 13.203 1.00 74.56 94 LEU A N 1
ATOM 696 C CA . LEU A 1 94 ? -12.208 2.636 12.350 1.00 74.56 94 LEU A CA 1
ATOM 697 C C . LEU A 1 94 ? -13.402 3.432 12.892 1.00 74.56 94 LEU A C 1
ATOM 699 O O . LEU A 1 94 ? -13.498 3.636 14.100 1.00 74.56 94 LEU A O 1
ATOM 703 N N . PRO A 1 95 ? -14.408 3.726 12.052 1.00 64.00 95 PRO A N 1
ATOM 704 C CA . PRO A 1 95 ? -14.324 4.121 10.648 1.00 64.00 95 PRO A CA 1
ATOM 705 C C . PRO A 1 95 ? -13.992 5.623 10.565 1.00 64.00 95 PRO A C 1
ATOM 707 O O . PRO A 1 95 ? -13.846 6.293 11.588 1.00 64.00 95 PRO A O 1
ATOM 710 N N . TYR A 1 96 ? -13.897 6.196 9.360 1.00 53.44 96 TYR A N 1
ATOM 711 C CA . TYR A 1 96 ? -14.027 7.652 9.234 1.00 53.44 96 TYR A CA 1
ATOM 712 C C . TYR A 1 96 ? -15.278 8.062 10.012 1.00 53.44 96 TYR A C 1
ATOM 714 O O . TYR A 1 96 ? -16.350 7.528 9.726 1.00 53.44 96 TYR A O 1
ATOM 722 N N . PRO A 1 97 ? -15.155 8.901 11.044 1.00 42.75 97 PRO A N 1
ATOM 723 C CA . PRO A 1 97 ? -16.241 9.044 11.983 1.00 42.75 97 PRO A CA 1
ATOM 724 C C . PRO A 1 97 ? -17.400 9.748 11.283 1.00 42.75 97 PRO A C 1
ATOM 726 O O . PRO A 1 97 ? -17.334 10.949 11.020 1.00 42.75 97 PRO A O 1
ATOM 729 N N . ASP A 1 98 ? -18.481 9.017 11.016 1.00 43.81 98 ASP A N 1
ATOM 730 C CA . ASP A 1 98 ? -19.789 9.644 10.928 1.00 43.81 98 ASP A CA 1
ATOM 731 C C . ASP A 1 98 ? -20.239 9.924 12.365 1.00 43.81 98 ASP A C 1
ATOM 733 O O . ASP A 1 98 ? -21.018 9.189 12.971 1.00 43.81 98 ASP A O 1
ATOM 737 N N . PHE A 1 99 ? -19.685 10.996 12.945 1.00 41.94 99 PHE A N 1
ATOM 738 C CA . PHE A 1 99 ? -20.016 11.480 14.292 1.00 41.94 99 PHE A CA 1
ATOM 739 C C . PHE A 1 99 ? -21.509 11.812 14.465 1.00 41.94 99 PHE A C 1
ATOM 741 O O . PHE A 1 99 ? -21.929 12.175 15.561 1.00 41.94 99 PHE A O 1
ATOM 748 N N . LYS A 1 100 ? -22.316 11.719 13.400 1.00 41.38 100 LYS A N 1
ATOM 749 C CA . LYS A 1 100 ? -23.753 11.972 13.435 1.00 41.38 100 LYS A CA 1
ATOM 750 C C . LYS A 1 100 ? -24.589 10.715 13.675 1.00 41.38 100 LYS A C 1
ATOM 752 O O . LYS A 1 100 ? -25.676 10.865 14.216 1.00 41.38 100 LYS A O 1
ATOM 757 N N . ASN A 1 101 ? -24.114 9.511 13.328 1.00 40.12 101 ASN A N 1
ATOM 758 C CA . ASN A 1 101 ? -24.919 8.281 13.403 1.00 40.12 101 ASN A CA 1
ATOM 759 C C . ASN A 1 101 ? -24.096 7.037 13.811 1.00 40.12 101 ASN A C 1
ATOM 761 O O . ASN A 1 101 ? -23.796 6.188 12.972 1.00 40.12 101 ASN A O 1
ATOM 765 N N . PRO A 1 102 ? -23.797 6.852 15.111 1.00 47.50 102 PRO A N 1
ATOM 766 C CA . PRO A 1 102 ? -23.060 5.685 15.620 1.00 47.50 102 PRO A CA 1
ATOM 767 C C . PRO A 1 102 ? -23.786 4.332 15.458 1.00 47.50 102 PRO A C 1
ATOM 769 O O . PRO A 1 102 ? -23.195 3.293 15.730 1.00 47.50 102 PRO A O 1
ATOM 772 N N . ALA A 1 103 ? -25.054 4.325 15.028 1.00 45.66 103 ALA A N 1
ATOM 773 C CA . ALA A 1 103 ? -25.864 3.120 14.819 1.00 45.66 103 ALA A CA 1
ATOM 774 C C . ALA A 1 103 ? -25.935 2.654 13.349 1.00 45.66 103 ALA A C 1
ATOM 776 O O . ALA A 1 103 ? -26.575 1.642 13.063 1.00 45.66 103 ALA A O 1
ATOM 777 N N . ALA A 1 104 ? -25.325 3.386 12.408 1.00 44.97 104 ALA A N 1
ATOM 778 C CA . ALA A 1 104 ? -25.298 2.977 11.006 1.00 44.97 104 ALA A CA 1
ATOM 779 C C . ALA A 1 104 ? -24.330 1.793 10.815 1.00 44.97 104 ALA A C 1
ATOM 781 O O . ALA A 1 104 ? -23.258 1.781 11.430 1.00 44.97 104 ALA A O 1
ATOM 782 N N . PRO A 1 105 ? -24.679 0.790 9.987 1.00 51.06 105 PRO A N 1
ATOM 783 C CA . PRO A 1 105 ? -23.803 -0.345 9.753 1.00 51.06 105 PRO A CA 1
ATOM 784 C C .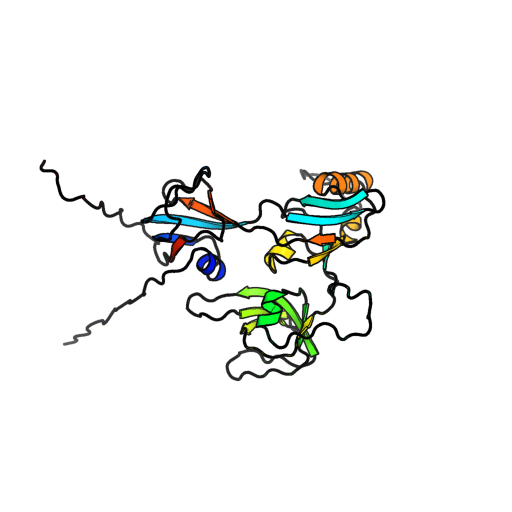 PRO A 1 105 ? -22.464 0.160 9.214 1.00 51.06 105 PRO A C 1
ATOM 786 O O . PRO A 1 105 ? -22.423 0.965 8.281 1.00 51.06 105 PRO A O 1
ATOM 789 N N . ARG A 1 106 ? -21.375 -0.312 9.836 1.00 68.75 106 ARG A N 1
ATOM 790 C CA . ARG A 1 106 ? -20.009 -0.181 9.315 1.00 68.75 106 ARG A CA 1
ATOM 791 C C . ARG A 1 106 ? -20.057 -0.437 7.803 1.00 68.75 106 ARG A C 1
ATOM 793 O O . ARG A 1 106 ? -20.700 -1.397 7.386 1.00 68.75 106 ARG A O 1
ATOM 800 N N . THR A 1 107 ? -19.436 0.436 7.007 1.00 77.62 107 THR A N 1
ATOM 801 C CA . THR A 1 107 ? -19.464 0.360 5.539 1.00 77.62 107 THR A CA 1
ATOM 802 C C . THR A 1 107 ? -19.222 -1.072 5.071 1.00 77.62 107 THR A C 1
ATOM 804 O O . THR A 1 107 ? -18.186 -1.656 5.395 1.00 77.62 107 THR A O 1
ATOM 807 N N . VAL A 1 108 ? -20.190 -1.618 4.335 1.00 86.75 108 VAL A N 1
ATOM 808 C CA . VAL A 1 108 ? -20.093 -2.945 3.728 1.00 86.75 108 VAL A CA 1
ATOM 809 C C . VAL A 1 108 ? -19.443 -2.794 2.360 1.00 86.75 108 VAL A C 1
ATOM 811 O O . VAL A 1 108 ? -19.898 -2.001 1.536 1.00 86.75 108 VAL A O 1
ATOM 814 N N . TYR A 1 109 ? -18.375 -3.551 2.146 1.00 89.31 109 TYR A N 1
ATOM 815 C CA . TYR A 1 109 ? -17.603 -3.611 0.917 1.00 89.31 109 TYR A CA 1
ATOM 816 C C . TYR A 1 109 ? -17.958 -4.892 0.165 1.00 89.31 109 TYR A C 1
ATOM 818 O O . TYR A 1 109 ? -17.575 -5.982 0.580 1.00 89.31 109 TYR A O 1
ATOM 826 N N . ASN A 1 110 ? -18.682 -4.799 -0.945 1.00 90.00 110 ASN A N 1
ATOM 827 C CA . ASN A 1 110 ? -19.270 -5.984 -1.586 1.00 90.00 110 A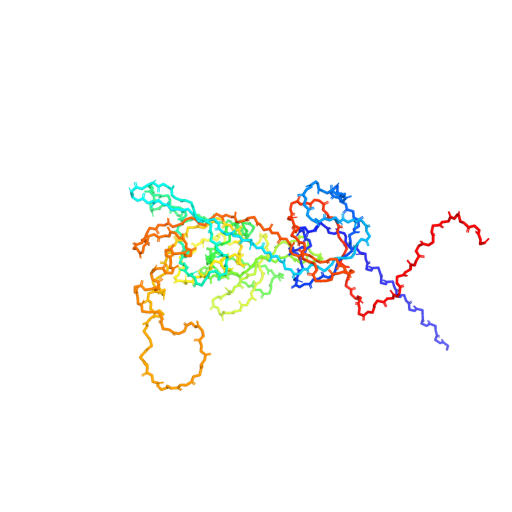SN A CA 1
ATOM 828 C C . ASN A 1 110 ? -18.201 -6.951 -2.128 1.00 90.00 110 ASN A C 1
ATOM 830 O O . ASN A 1 110 ? -18.404 -8.165 -2.187 1.00 90.00 110 ASN A O 1
ATOM 834 N N . THR A 1 111 ? -17.052 -6.407 -2.539 1.00 91.81 111 THR A N 1
ATOM 835 C CA . THR A 1 111 ? -15.986 -7.145 -3.229 1.00 91.81 111 THR A CA 1
ATOM 836 C C . THR A 1 111 ? -14.606 -6.854 -2.655 1.00 91.81 111 THR A C 1
ATOM 838 O O . THR A 1 111 ? -14.362 -5.802 -2.056 1.00 91.81 111 THR A O 1
ATOM 841 N N . VAL A 1 112 ? -13.658 -7.757 -2.909 1.00 92.12 112 VAL A N 1
ATOM 842 C CA . VAL A 1 112 ? -12.238 -7.529 -2.607 1.00 92.12 112 VAL A CA 1
ATOM 843 C C . VAL A 1 112 ? -11.691 -6.304 -3.346 1.00 92.12 112 VAL A C 1
ATOM 845 O O . VAL A 1 112 ? -10.881 -5.573 -2.780 1.00 92.12 112 VAL A O 1
ATOM 848 N N . ALA A 1 113 ? -12.170 -6.000 -4.557 1.00 91.88 113 ALA A N 1
ATOM 849 C CA . ALA A 1 113 ? -11.795 -4.780 -5.279 1.00 91.88 113 ALA A CA 1
ATOM 850 C C . ALA A 1 113 ? -12.054 -3.492 -4.470 1.00 91.88 113 ALA A C 1
ATOM 852 O O . ALA A 1 113 ? -11.306 -2.518 -4.579 1.00 91.88 113 ALA A O 1
ATOM 853 N N . GLU A 1 114 ? -13.104 -3.468 -3.646 1.00 91.12 114 GLU A N 1
ATOM 854 C CA . GLU A 1 114 ? -13.401 -2.346 -2.752 1.00 91.12 114 GLU A CA 1
ATOM 855 C C . GLU A 1 114 ? -12.464 -2.329 -1.535 1.00 91.12 114 GLU A C 1
ATOM 857 O O . GLU A 1 114 ? -11.923 -1.272 -1.196 1.00 91.12 114 GLU A O 1
ATOM 862 N N . LEU A 1 115 ? -12.168 -3.495 -0.946 1.00 90.75 115 LEU A N 1
ATOM 863 C CA . LEU A 1 115 ? -11.171 -3.621 0.124 1.00 90.75 115 LEU A CA 1
ATOM 864 C C . LEU A 1 115 ? -9.774 -3.176 -0.323 1.00 90.75 115 LEU A C 1
ATOM 866 O O . LEU A 1 115 ? -9.069 -2.502 0.423 1.00 90.75 115 LEU A O 1
ATOM 870 N N . LEU A 1 116 ? -9.381 -3.487 -1.559 1.00 90.69 116 LEU A N 1
ATOM 871 C CA . LEU A 1 116 ? -8.115 -3.050 -2.147 1.00 90.69 116 LEU A CA 1
ATOM 872 C C . LEU A 1 116 ? -8.022 -1.523 -2.292 1.00 90.69 116 LEU A C 1
ATOM 874 O O . LEU A 1 116 ? -6.918 -1.006 -2.442 1.00 90.69 116 LEU A O 1
ATOM 878 N N . LYS A 1 117 ? -9.128 -0.771 -2.248 1.00 88.19 117 LYS A N 1
ATOM 879 C CA . LYS A 1 117 ? -9.097 0.704 -2.257 1.00 88.19 117 LYS A CA 1
ATOM 880 C C . LYS A 1 117 ? -8.885 1.275 -0.859 1.00 88.19 117 LYS A C 1
ATOM 882 O O . LYS A 1 117 ? -8.145 2.242 -0.712 1.00 88.19 117 LYS A O 1
ATOM 887 N N . VAL A 1 118 ? -9.521 0.671 0.144 1.00 86.25 118 VAL A N 1
ATOM 888 C CA . VAL A 1 118 ? -9.532 1.165 1.532 1.00 86.25 118 VAL A CA 1
ATOM 889 C C . VAL A 1 118 ? -8.495 0.509 2.448 1.00 86.25 118 VAL A C 1
ATOM 891 O O . VAL A 1 118 ? -8.316 0.982 3.564 1.00 86.25 118 VAL A O 1
ATOM 894 N N . CYS A 1 119 ? -7.828 -0.562 2.003 1.00 88.69 119 CYS A N 1
ATOM 895 C CA . CYS A 1 119 ? -6.775 -1.314 2.704 1.00 88.69 119 CYS A CA 1
ATOM 896 C C . CYS A 1 119 ? -6.966 -1.393 4.234 1.00 88.69 119 CYS A C 1
ATOM 898 O O . CYS A 1 119 ? -6.088 -0.920 4.978 1.00 88.69 119 CYS A O 1
ATOM 900 N N . PRO A 1 120 ? -8.102 -1.918 4.734 1.00 89.94 120 PRO A N 1
ATOM 901 C CA . PRO A 1 120 ? -8.306 -2.041 6.171 1.00 89.94 120 PRO A CA 1
ATOM 902 C C . PRO A 1 120 ? -7.251 -2.988 6.740 1.00 89.94 120 PRO A C 1
ATOM 904 O O . PRO A 1 120 ? -6.808 -3.889 6.041 1.00 89.94 120 PRO A O 1
ATOM 907 N N . THR A 1 121 ? -6.840 -2.800 7.989 1.00 91.44 121 THR A N 1
ATOM 908 C CA . THR A 1 121 ? -5.902 -3.725 8.643 1.00 91.44 121 THR A CA 1
ATOM 909 C C . THR A 1 121 ? -6.554 -5.084 8.893 1.00 91.44 121 THR A C 1
ATOM 911 O O . THR A 1 121 ? -5.968 -6.117 8.574 1.00 91.44 121 THR A O 1
ATOM 914 N N . PHE A 1 122 ? -7.806 -5.078 9.359 1.00 91.69 122 PHE A N 1
ATOM 915 C CA . PHE A 1 122 ? -8.644 -6.262 9.515 1.00 91.69 122 PHE A CA 1
ATOM 916 C C . PHE A 1 122 ? -10.000 -6.085 8.837 1.00 91.69 122 PHE A C 1
ATOM 918 O O . PHE A 1 122 ? -10.592 -5.001 8.833 1.00 91.69 122 PHE A O 1
ATOM 925 N N . PHE A 1 123 ? -10.524 -7.174 8.286 1.00 92.31 123 PHE A N 1
ATOM 926 C CA . PHE A 1 123 ? -11.849 -7.204 7.683 1.00 92.31 123 PHE A CA 1
ATOM 927 C C . PHE A 1 123 ? -12.535 -8.544 7.929 1.00 92.31 123 PHE A C 1
ATOM 929 O O . PHE A 1 123 ? -11.889 -9.580 8.041 1.00 92.31 123 PHE A O 1
ATOM 936 N N . LYS A 1 124 ? -13.860 -8.519 8.015 1.00 91.94 124 LYS A N 1
ATOM 937 C CA . LYS A 1 124 ? -14.712 -9.681 8.245 1.00 91.94 124 LYS A CA 1
ATOM 938 C C . LYS A 1 124 ? -15.512 -9.994 6.996 1.00 91.94 124 LYS A C 1
ATOM 940 O O . LYS A 1 124 ? -16.110 -9.078 6.438 1.00 91.94 124 LYS A O 1
ATOM 945 N N . ALA A 1 125 ? -15.578 -11.260 6.599 1.00 91.62 125 ALA A N 1
ATOM 946 C CA . ALA A 1 125 ? -16.537 -11.714 5.596 1.00 91.62 125 ALA A CA 1
ATOM 947 C C . ALA A 1 125 ? -17.925 -11.862 6.238 1.00 91.62 125 ALA A C 1
ATOM 949 O O . ALA A 1 125 ? -18.079 -12.567 7.238 1.00 91.62 125 ALA A O 1
ATOM 950 N N . ASN A 1 126 ? -18.948 -11.196 5.696 1.00 88.25 126 ASN A N 1
ATOM 951 C CA . ASN A 1 126 ? -20.320 -11.342 6.199 1.00 88.25 126 ASN A CA 1
ATOM 952 C C . ASN A 1 126 ? -21.072 -12.469 5.492 1.00 88.25 126 ASN A C 1
ATOM 954 O O . ASN A 1 126 ? -22.033 -13.001 6.048 1.00 88.25 126 ASN A O 1
ATOM 958 N N . VAL A 1 127 ? -20.628 -12.841 4.293 1.00 86.06 127 VAL A N 1
ATOM 959 C CA . VAL A 1 127 ? -21.236 -13.888 3.474 1.00 86.06 127 VAL A CA 1
ATOM 960 C C . VAL A 1 127 ? -20.197 -14.956 3.152 1.00 86.06 127 VAL A C 1
ATOM 962 O O . VAL A 1 127 ? -18.999 -14.691 3.086 1.00 86.06 127 VAL A O 1
ATOM 965 N N . PHE A 1 128 ? -20.680 -16.184 3.001 1.00 83.06 128 PHE A N 1
ATOM 966 C CA . PHE A 1 128 ? -19.889 -17.325 2.573 1.00 83.06 128 PHE A CA 1
ATOM 967 C C . PHE A 1 128 ? -19.532 -17.189 1.090 1.00 83.06 128 PHE A C 1
ATOM 969 O O . PHE A 1 128 ? -20.411 -16.946 0.263 1.00 83.06 128 PHE A O 1
ATOM 976 N N . TYR A 1 129 ? -18.259 -17.381 0.765 1.00 76.69 129 TYR A N 1
ATOM 977 C CA . TYR A 1 129 ? -17.762 -17.402 -0.601 1.00 76.69 129 TYR A CA 1
ATOM 978 C C . TYR A 1 129 ? -17.022 -18.712 -0.849 1.00 76.69 129 TYR A C 1
ATOM 980 O O . TYR A 1 129 ? -16.014 -19.012 -0.205 1.00 76.69 129 TYR A O 1
ATOM 988 N N . ASP A 1 130 ? -17.554 -19.476 -1.795 1.00 75.50 130 ASP A N 1
ATOM 989 C CA . ASP A 1 130 ? -16.987 -20.728 -2.274 1.00 75.50 130 ASP A CA 1
ATOM 990 C C . ASP A 1 130 ? -16.756 -20.598 -3.772 1.00 75.50 130 ASP A C 1
ATOM 992 O O . ASP A 1 130 ? -17.696 -20.481 -4.563 1.00 75.50 130 ASP A O 1
ATOM 996 N N . ASP A 1 131 ? -15.480 -20.539 -4.130 1.00 68.75 131 ASP A N 1
ATOM 997 C CA . ASP A 1 131 ? -15.023 -20.568 -5.505 1.00 68.75 131 ASP A CA 1
ATOM 998 C C . ASP A 1 131 ? -14.287 -21.892 -5.708 1.00 68.75 131 ASP A C 1
ATOM 1000 O O . ASP A 1 131 ? -13.238 -22.097 -5.090 1.00 68.75 131 ASP A O 1
ATOM 1004 N N . PRO A 1 132 ? -14.792 -22.787 -6.577 1.00 64.88 132 PRO A N 1
ATOM 1005 C CA . PRO A 1 132 ? -14.198 -24.105 -6.784 1.00 64.88 132 PRO A CA 1
ATOM 1006 C C . PRO A 1 132 ? -12.772 -24.041 -7.353 1.00 64.88 132 PRO A C 1
ATOM 1008 O O . PRO A 1 132 ? -12.089 -25.064 -7.399 1.00 64.88 132 PRO A O 1
ATOM 1011 N N . TYR A 1 133 ? -12.322 -22.867 -7.806 1.00 65.44 133 TYR A N 1
ATOM 1012 C CA . TYR A 1 133 ? -10.981 -22.638 -8.331 1.00 65.44 133 TYR A CA 1
ATOM 1013 C C . TYR A 1 133 ? -10.030 -21.974 -7.327 1.00 65.44 133 TYR A C 1
ATOM 1015 O O . TYR A 1 133 ? -8.840 -21.849 -7.629 1.00 65.44 133 TYR A O 1
ATOM 1023 N N . LEU A 1 134 ? -10.507 -21.560 -6.147 1.00 64.00 134 LEU A N 1
ATOM 1024 C CA . LEU A 1 134 ? -9.643 -21.057 -5.083 1.00 64.00 134 LEU A CA 1
ATOM 1025 C C . LEU A 1 134 ? -9.289 -22.171 -4.094 1.00 64.00 134 LEU A C 1
ATOM 1027 O O . LEU A 1 134 ? -10.136 -22.978 -3.722 1.00 64.00 134 LEU A O 1
ATOM 1031 N N . PRO A 1 135 ? -8.038 -22.208 -3.608 1.00 57.34 135 PRO A N 1
ATOM 1032 C CA . PRO A 1 135 ? -7.614 -23.199 -2.623 1.00 57.34 135 PRO A CA 1
ATOM 1033 C C . PRO A 1 135 ? -8.232 -22.973 -1.233 1.00 57.34 135 PRO A C 1
ATOM 1035 O O . PRO A 1 135 ? -8.108 -23.844 -0.375 1.00 57.34 135 PRO A O 1
ATOM 1038 N N . ALA A 1 136 ? -8.868 -21.819 -0.995 1.00 65.06 136 ALA A N 1
ATOM 1039 C CA . ALA A 1 136 ? -9.423 -21.428 0.294 1.00 65.06 136 ALA A CA 1
ATOM 1040 C C . ALA A 1 136 ? -10.900 -21.030 0.165 1.00 65.06 136 ALA A C 1
ATOM 1042 O O . ALA A 1 136 ? -11.260 -20.203 -0.672 1.00 65.06 136 ALA A O 1
ATOM 1043 N N . ILE A 1 137 ? -11.729 -21.606 1.035 1.00 74.81 137 ILE A N 1
ATOM 1044 C CA . ILE A 1 137 ? -13.142 -21.254 1.202 1.00 74.81 137 ILE A CA 1
ATOM 1045 C C . ILE A 1 137 ? -13.216 -20.144 2.248 1.00 74.81 137 ILE A C 1
ATOM 1047 O O . ILE A 1 137 ? -12.710 -20.322 3.354 1.00 74.81 137 ILE A O 1
ATOM 1051 N N . VAL A 1 138 ? -13.865 -19.027 1.922 1.00 81.88 138 VAL A N 1
ATOM 1052 C CA . VAL A 1 138 ? -14.069 -17.916 2.861 1.00 81.88 138 VAL A CA 1
ATOM 1053 C C . VAL A 1 138 ? -15.415 -18.109 3.544 1.00 81.88 138 VAL A C 1
ATOM 1055 O O . VAL A 1 138 ? -16.464 -18.039 2.896 1.00 81.88 138 VAL A O 1
ATOM 1058 N N . LYS A 1 139 ? -15.425 -18.350 4.857 1.00 85.31 139 LYS A N 1
ATOM 1059 C CA . LYS A 1 139 ? -16.682 -18.559 5.584 1.00 85.31 139 LYS A CA 1
ATOM 1060 C C . LYS A 1 139 ? -17.239 -17.256 6.132 1.00 85.31 139 LYS A C 1
ATOM 1062 O O . LYS A 1 139 ? -16.519 -16.361 6.573 1.00 85.31 139 LYS A O 1
ATOM 1067 N N . ALA A 1 140 ? -18.567 -17.186 6.173 1.00 87.62 140 ALA A N 1
ATOM 1068 C CA . ALA A 1 140 ? -19.259 -16.101 6.848 1.00 87.62 140 ALA A CA 1
ATOM 1069 C C . ALA A 1 140 ? -18.840 -16.057 8.325 1.00 87.62 140 ALA A C 1
ATOM 1071 O O . ALA A 1 140 ? -18.917 -17.057 9.036 1.00 87.62 140 ALA A O 1
ATOM 1072 N N . GLY A 1 141 ? -18.427 -14.883 8.790 1.00 87.06 141 GLY A N 1
ATOM 1073 C CA . GLY A 1 141 ? -17.987 -14.669 10.161 1.00 87.06 141 GLY A CA 1
ATOM 1074 C C . GLY A 1 141 ? -16.474 -14.563 10.336 1.00 87.06 141 GLY A C 1
ATOM 1075 O O . GLY A 1 141 ? -16.055 -13.960 11.324 1.00 87.06 141 GLY A O 1
ATOM 1076 N N . GLU A 1 142 ? -15.680 -15.095 9.404 1.00 90.50 142 GLU A N 1
ATOM 1077 C CA . GLU A 1 142 ? -14.218 -15.124 9.515 1.00 90.50 142 GLU A CA 1
ATOM 1078 C C . GLU A 1 142 ? -13.620 -13.718 9.399 1.00 90.50 142 GLU A C 1
ATOM 1080 O O . GLU A 1 142 ? -14.080 -12.881 8.614 1.00 90.50 142 GLU A O 1
ATOM 1085 N N . VAL A 1 143 ? -12.600 -13.460 10.223 1.00 92.38 143 VAL A N 1
ATOM 1086 C CA . VAL A 1 143 ? -11.862 -12.196 10.270 1.00 92.38 143 VAL A CA 1
ATOM 1087 C C . VAL A 1 143 ? -10.471 -12.430 9.709 1.00 92.38 143 VAL A C 1
ATOM 1089 O O . VAL A 1 143 ? -9.736 -13.292 10.179 1.00 92.38 143 VAL A O 1
ATOM 1092 N N . PHE A 1 144 ? -10.112 -11.628 8.720 1.00 93.38 144 PHE A N 1
ATOM 1093 C CA . PHE A 1 144 ? -8.864 -11.721 7.990 1.00 93.38 144 PHE A CA 1
ATOM 1094 C C . PHE A 1 144 ? -7.993 -10.509 8.294 1.00 93.38 144 PHE A C 1
ATOM 1096 O O . PHE A 1 144 ? -8.488 -9.380 8.382 1.00 93.38 144 PHE A O 1
ATOM 1103 N N . LYS A 1 145 ? -6.681 -10.733 8.392 1.00 94.12 145 LYS A N 1
ATOM 1104 C CA . LYS A 1 145 ? -5.685 -9.659 8.463 1.00 94.12 145 LYS A CA 1
ATOM 1105 C C . LYS A 1 145 ? -5.193 -9.331 7.064 1.00 94.12 145 LYS A C 1
ATOM 1107 O O . LYS A 1 145 ? -4.643 -10.197 6.385 1.00 94.12 145 LYS A O 1
ATOM 1112 N N . PHE A 1 146 ? -5.358 -8.092 6.629 1.00 93.06 146 PHE A N 1
ATOM 1113 C CA . PHE A 1 146 ? -4.798 -7.621 5.368 1.00 93.06 146 PHE A CA 1
ATOM 1114 C C . PHE A 1 146 ? -3.269 -7.624 5.451 1.00 93.06 146 PHE A C 1
ATOM 1116 O O . PHE A 1 146 ? -2.701 -7.123 6.418 1.00 93.06 146 PHE A O 1
ATOM 1123 N N . ILE A 1 147 ? -2.598 -8.175 4.439 1.00 92.19 147 ILE A N 1
ATOM 1124 C CA . ILE A 1 147 ? -1.132 -8.164 4.357 1.00 92.19 147 ILE A CA 1
ATOM 1125 C C . ILE A 1 147 ? -0.6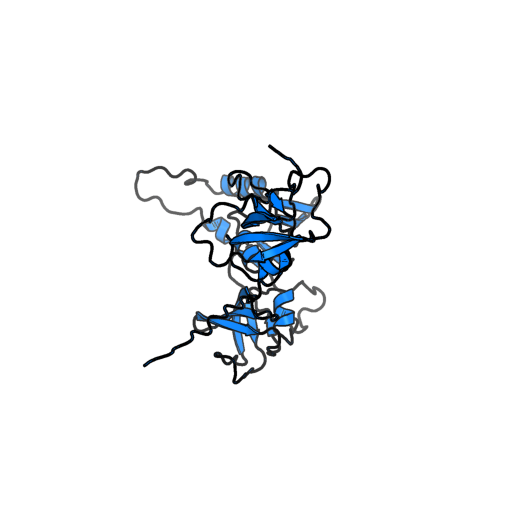94 -7.180 3.281 1.00 92.19 147 ILE A C 1
ATOM 1127 O O . ILE A 1 147 ? 0.007 -6.218 3.572 1.00 92.19 147 ILE A O 1
ATOM 1131 N N . ARG A 1 148 ? -1.096 -7.417 2.030 1.00 89.75 148 ARG A N 1
ATOM 1132 C CA . ARG A 1 148 ? -0.700 -6.576 0.898 1.00 89.75 148 ARG A CA 1
ATOM 1133 C C . ARG A 1 148 ? -1.608 -6.775 -0.304 1.00 89.75 148 ARG A C 1
ATOM 1135 O O . ARG A 1 148 ? -2.345 -7.756 -0.405 1.00 89.75 148 ARG A O 1
ATOM 1142 N N . LYS A 1 149 ? -1.482 -5.858 -1.258 1.00 90.19 149 LYS A N 1
ATOM 1143 C CA . LYS A 1 149 ? -1.970 -6.049 -2.626 1.00 90.19 149 LYS A CA 1
ATOM 1144 C C . LYS A 1 149 ? -0.918 -6.817 -3.414 1.00 90.19 149 LYS A C 1
ATOM 1146 O O . LYS A 1 149 ? 0.273 -6.554 -3.257 1.00 90.19 149 LYS A O 1
ATOM 1151 N N . LEU A 1 150 ? -1.357 -7.731 -4.263 1.00 87.75 150 LEU A N 1
ATOM 1152 C CA . LEU A 1 150 ? -0.493 -8.510 -5.135 1.00 87.75 150 LEU A CA 1
ATOM 1153 C C . LEU A 1 150 ? -1.017 -8.417 -6.565 1.00 87.75 150 LEU A C 1
ATOM 1155 O O . LEU A 1 150 ? -2.203 -8.624 -6.807 1.00 87.75 150 LEU A O 1
ATOM 1159 N N . ARG A 1 151 ? -0.130 -8.144 -7.517 1.00 86.50 151 ARG A N 1
ATOM 1160 C CA . ARG A 1 151 ? -0.403 -8.301 -8.944 1.00 86.50 151 ARG A CA 1
ATOM 1161 C C . ARG A 1 151 ? 0.588 -9.310 -9.490 1.00 86.50 151 ARG A C 1
ATOM 1163 O O . ARG A 1 151 ? 1.777 -9.204 -9.209 1.00 86.50 151 ARG A O 1
ATOM 1170 N N . ARG A 1 152 ? 0.120 -10.323 -10.216 1.00 82.12 152 ARG A N 1
ATOM 1171 C CA . ARG A 1 152 ? 1.025 -11.324 -10.793 1.00 82.12 152 ARG A CA 1
ATOM 1172 C C . ARG A 1 152 ? 1.459 -10.868 -12.190 1.00 82.12 152 ARG A C 1
ATOM 1174 O O . ARG A 1 152 ? 0.619 -10.360 -12.920 1.00 82.12 152 ARG A O 1
ATOM 1181 N N . PRO A 1 153 ? 2.719 -11.088 -12.602 1.00 72.75 153 PRO A N 1
ATOM 1182 C CA . PRO A 1 153 ? 3.225 -10.635 -13.902 1.00 72.75 153 PRO A CA 1
ATOM 1183 C C . PRO A 1 153 ? 2.361 -11.042 -15.098 1.00 72.75 153 PRO A C 1
ATOM 1185 O O . PRO A 1 153 ? 2.044 -10.214 -15.937 1.00 72.75 153 PRO A O 1
ATOM 1188 N N . ASN A 1 154 ? 1.926 -12.305 -15.125 1.00 71.44 154 ASN A N 1
ATOM 1189 C CA . ASN A 1 154 ? 1.190 -12.881 -16.252 1.00 71.44 154 ASN A CA 1
ATOM 1190 C C . ASN A 1 154 ? -0.334 -12.791 -16.077 1.00 71.44 154 ASN A C 1
ATOM 1192 O O . ASN A 1 154 ? -1.087 -13.347 -16.876 1.00 71.44 154 ASN A O 1
ATOM 1196 N N . GLU A 1 155 ? -0.806 -12.139 -15.013 1.00 74.00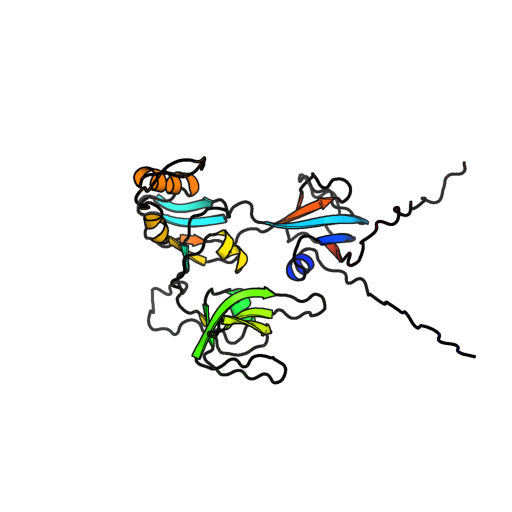 155 GLU A N 1
ATOM 1197 C CA . GLU A 1 155 ? -2.227 -12.016 -14.725 1.00 74.00 155 GLU A CA 1
ATOM 1198 C C . GLU A 1 155 ? -2.589 -10.542 -14.587 1.00 74.00 155 GLU A C 1
ATOM 1200 O O . GLU A 1 155 ? -2.050 -9.802 -13.770 1.00 74.00 155 GLU A O 1
ATOM 1205 N N . ARG A 1 156 ? -3.582 -10.094 -15.357 1.00 69.62 156 ARG A N 1
ATOM 1206 C CA . ARG A 1 156 ? -4.079 -8.716 -15.229 1.00 69.62 156 ARG A CA 1
ATOM 1207 C C . ARG A 1 156 ? -4.835 -8.466 -13.922 1.00 69.62 156 ARG A C 1
ATOM 1209 O O . ARG A 1 156 ? -5.160 -7.315 -13.650 1.00 69.62 156 ARG A O 1
ATOM 1216 N N . ARG A 1 157 ? -5.123 -9.520 -13.156 1.00 82.44 157 ARG A N 1
ATOM 1217 C CA . ARG A 1 157 ? -5.948 -9.477 -11.949 1.00 82.44 157 ARG A CA 1
ATOM 1218 C C . ARG A 1 157 ? -5.137 -9.059 -10.730 1.00 82.44 157 ARG A C 1
ATOM 1220 O O . ARG A 1 157 ? -3.995 -9.484 -10.548 1.00 82.44 157 ARG A O 1
ATOM 1227 N N . MET A 1 158 ? -5.765 -8.245 -9.889 1.00 87.50 158 MET A N 1
ATOM 1228 C CA . MET A 1 158 ? -5.271 -7.935 -8.556 1.00 87.50 158 MET A CA 1
ATOM 1229 C C . MET A 1 158 ? -5.765 -8.980 -7.561 1.00 87.50 158 MET A C 1
ATOM 1231 O O . MET A 1 158 ? -6.916 -9.413 -7.603 1.00 87.50 158 MET A O 1
ATOM 1235 N N . TYR A 1 159 ? -4.893 -9.327 -6.626 1.00 90.75 159 TYR A N 1
ATOM 1236 C CA . TYR A 1 159 ? -5.192 -10.180 -5.492 1.00 90.75 159 TYR A CA 1
ATOM 1237 C C . TYR A 1 159 ? -4.975 -9.408 -4.198 1.00 90.75 159 TYR A C 1
ATOM 1239 O O . TYR A 1 159 ? -4.059 -8.589 -4.064 1.00 90.75 159 TYR A O 1
ATOM 1247 N N . LEU A 1 160 ? -5.820 -9.695 -3.222 1.00 92.00 160 LEU A N 1
ATOM 1248 C CA . LEU A 1 160 ? -5.625 -9.324 -1.837 1.00 92.00 160 LEU A CA 1
ATOM 1249 C C . LEU A 1 160 ? -4.969 -10.504 -1.132 1.00 92.00 160 LEU A C 1
ATOM 1251 O O . LEU A 1 160 ? -5.557 -11.577 -1.040 1.00 92.00 160 LEU A O 1
ATOM 1255 N N . GLN A 1 161 ? -3.751 -10.303 -0.640 1.00 92.69 161 GLN A N 1
ATOM 1256 C CA . GLN A 1 161 ? -3.095 -11.275 0.219 1.00 92.69 161 GLN A CA 1
ATOM 1257 C C . GLN A 1 161 ? -3.482 -10.974 1.668 1.00 92.69 161 GLN A C 1
ATOM 1259 O O . GLN A 1 161 ? -3.277 -9.856 2.155 1.00 92.69 161 GLN A O 1
ATOM 1264 N N . CYS A 1 162 ? -4.040 -11.962 2.359 1.00 93.19 162 CYS A N 1
ATOM 1265 C CA . CYS A 1 162 ? -4.443 -11.849 3.756 1.00 93.19 162 CYS A CA 1
ATOM 1266 C C . CYS A 1 162 ? -4.057 -13.087 4.565 1.00 93.19 162 CYS A C 1
ATOM 1268 O O . CYS A 1 162 ? -3.695 -14.126 4.015 1.00 93.19 162 CYS A O 1
ATOM 1270 N N . ARG A 1 163 ? -4.106 -12.945 5.890 1.00 94.38 163 ARG A N 1
ATOM 1271 C CA . ARG A 1 163 ? -3.999 -14.051 6.840 1.00 94.38 163 ARG A CA 1
ATOM 1272 C C . ARG A 1 163 ? -5.387 -14.427 7.343 1.00 94.38 163 ARG A C 1
ATOM 1274 O O . ARG A 1 163 ? -6.127 -13.531 7.754 1.00 94.38 163 ARG A O 1
ATOM 1281 N N . ASP A 1 164 ? -5.716 -15.710 7.297 1.00 91.94 164 ASP A N 1
ATOM 1282 C CA . ASP A 1 164 ? -6.954 -16.265 7.853 1.00 91.94 164 ASP A CA 1
ATOM 1283 C C . ASP A 1 164 ? -6.882 -16.402 9.398 1.00 91.94 164 ASP A C 1
ATOM 1285 O O . ASP A 1 164 ? -5.822 -16.148 9.991 1.00 91.94 164 ASP A O 1
ATOM 1289 N N . PRO A 1 165 ? -7.991 -16.752 10.080 1.00 89.38 165 PRO A N 1
ATOM 1290 C CA . PRO A 1 165 ? -8.002 -16.979 11.529 1.00 89.38 165 PRO A CA 1
ATOM 1291 C C . PRO A 1 165 ? -7.046 -18.084 12.004 1.00 89.38 165 PRO A C 1
ATOM 1293 O O . PRO A 1 165 ? -6.548 -18.027 13.129 1.00 89.38 165 PRO A O 1
ATOM 1296 N N . GLU A 1 166 ? -6.778 -19.081 11.163 1.00 89.62 166 GLU A N 1
ATOM 1297 C CA . GLU A 1 166 ? -5.870 -20.200 11.423 1.00 89.62 166 GLU A CA 1
ATOM 1298 C C . GLU A 1 166 ? -4.384 -19.831 11.246 1.00 89.62 166 GLU A C 1
ATOM 1300 O O . GLU A 1 166 ? -3.499 -20.595 11.636 1.00 89.62 166 GLU A O 1
ATOM 1305 N N . GLY A 1 167 ? -4.093 -18.649 10.700 1.00 89.62 167 GLY A N 1
ATOM 1306 C CA . GLY A 1 167 ? -2.745 -18.137 10.483 1.00 89.62 167 GLY A CA 1
ATOM 1307 C C . GLY A 1 167 ? -2.161 -18.423 9.096 1.00 89.62 167 GLY A C 1
ATOM 1308 O O . GLY A 1 167 ? -1.022 -18.022 8.830 1.00 89.62 167 GLY A O 1
ATOM 1309 N N . ASN A 1 168 ? -2.912 -19.061 8.198 1.00 90.88 168 ASN A N 1
ATOM 1310 C CA . ASN A 1 168 ? -2.489 -19.323 6.828 1.00 90.88 168 ASN A CA 1
ATOM 1311 C C . ASN A 1 168 ? -2.579 -18.058 5.978 1.00 90.88 168 ASN A C 1
ATOM 1313 O O . ASN A 1 168 ? -3.440 -17.200 6.167 1.00 90.88 168 ASN A O 1
ATOM 1317 N N . ILE A 1 169 ? -1.675 -17.952 5.007 1.00 91.81 169 ILE A N 1
ATOM 1318 C CA . ILE A 1 169 ? -1.707 -16.881 4.014 1.00 91.81 169 ILE A CA 1
ATOM 1319 C C . ILE A 1 169 ? -2.556 -17.354 2.838 1.00 91.81 169 ILE A C 1
ATOM 1321 O O . ILE A 1 169 ? -2.237 -18.368 2.218 1.00 91.81 169 ILE A O 1
ATOM 1325 N N . ILE A 1 170 ? -3.601 -16.595 2.520 1.00 91.06 170 ILE A N 1
ATOM 1326 C CA . ILE A 1 170 ? -4.486 -16.843 1.384 1.00 91.06 170 ILE A CA 1
ATOM 1327 C C . ILE A 1 170 ? -4.499 -15.632 0.448 1.00 91.06 170 ILE A C 1
ATOM 1329 O O . ILE A 1 170 ? -4.167 -14.508 0.835 1.00 91.06 170 ILE A O 1
ATOM 1333 N N . GLU A 1 171 ? -4.872 -15.870 -0.805 1.00 91.12 171 GLU A N 1
ATOM 1334 C CA . GLU A 1 171 ? -4.954 -14.846 -1.843 1.00 91.12 171 GLU A CA 1
ATOM 1335 C C . GLU A 1 171 ? -6.373 -14.820 -2.399 1.00 91.12 171 GLU A C 1
ATOM 1337 O O . GLU A 1 171 ? -6.848 -15.808 -2.957 1.00 91.12 171 GLU A O 1
ATOM 1342 N N . LEU A 1 172 ? -7.049 -13.685 -2.231 1.00 90.44 172 LEU A N 1
ATOM 1343 C CA . LEU A 1 172 ? -8.410 -13.482 -2.706 1.00 90.44 172 LEU A CA 1
ATOM 1344 C C . LEU A 1 172 ? -8.387 -12.619 -3.974 1.00 90.44 172 LEU A C 1
ATOM 1346 O O . LEU A 1 172 ? -7.825 -11.521 -3.939 1.00 90.44 172 LEU A O 1
ATOM 1350 N N . PRO A 1 173 ? -8.972 -13.076 -5.092 1.00 90.31 173 PRO A N 1
ATOM 1351 C CA . PRO A 1 173 ? -9.045 -12.289 -6.317 1.00 90.31 173 PRO A CA 1
ATOM 1352 C C . PRO A 1 173 ? -9.977 -11.086 -6.133 1.00 90.31 173 PRO A C 1
ATOM 1354 O O . PRO A 1 173 ? -10.887 -11.116 -5.303 1.00 90.31 173 PRO A O 1
ATOM 1357 N N . GLU A 1 174 ? -9.781 -10.026 -6.917 1.00 90.94 174 GLU A N 1
ATOM 1358 C CA . GLU A 1 174 ? -10.582 -8.797 -6.823 1.00 90.94 174 GLU A CA 1
ATOM 1359 C C . GLU A 1 174 ? -12.095 -9.019 -6.986 1.00 90.94 174 GLU A C 1
ATOM 1361 O O . GLU A 1 174 ? -12.889 -8.284 -6.391 1.00 90.94 174 GLU A O 1
ATOM 1366 N N . GLU A 1 175 ? -12.497 -10.045 -7.746 1.00 88.25 175 GLU A N 1
ATOM 1367 C CA . GLU A 1 175 ? -13.899 -10.380 -7.991 1.00 88.25 175 GLU A CA 1
ATOM 1368 C C . GLU A 1 175 ? -14.569 -11.126 -6.821 1.00 88.25 175 GLU A C 1
ATOM 1370 O O . GLU A 1 175 ? -15.796 -11.262 -6.814 1.00 88.25 175 GLU A O 1
ATOM 1375 N N . CYS A 1 176 ? -13.793 -11.582 -5.828 1.00 87.81 176 CYS A N 1
ATOM 1376 C CA . CYS A 1 176 ? -14.291 -12.306 -4.660 1.00 87.81 176 CYS A CA 1
ATOM 1377 C C . CYS A 1 176 ? -15.340 -11.474 -3.908 1.00 87.81 176 CYS A C 1
ATOM 1379 O O . CYS A 1 176 ? -15.090 -10.321 -3.532 1.00 87.81 176 CYS A O 1
ATOM 1381 N N . ARG A 1 177 ? -16.514 -12.073 -3.670 1.00 88.06 177 ARG A N 1
ATOM 1382 C CA . ARG A 1 177 ? -17.674 -11.426 -3.037 1.00 88.06 177 ARG A CA 1
ATOM 1383 C C . ARG A 1 177 ? -17.898 -11.986 -1.645 1.00 88.06 177 ARG A C 1
ATOM 1385 O O . ARG A 1 177 ? -18.207 -13.160 -1.517 1.00 88.06 177 ARG A O 1
ATOM 1392 N N . GLY A 1 178 ? -17.791 -11.156 -0.619 1.00 83.94 178 GLY A N 1
ATOM 1393 C CA . GLY A 1 178 ? -17.989 -11.598 0.765 1.00 83.94 178 GLY A CA 1
ATOM 1394 C C . GLY A 1 178 ? -18.741 -10.602 1.633 1.00 83.94 178 GLY A C 1
ATOM 1395 O O . GLY A 1 178 ? -18.832 -10.829 2.840 1.00 83.94 178 GLY A O 1
ATOM 1396 N N . ASP A 1 179 ? -19.242 -9.508 1.040 1.00 88.88 179 ASP A N 1
ATOM 1397 C CA . ASP A 1 179 ? -19.842 -8.368 1.740 1.00 88.88 179 ASP A CA 1
ATOM 1398 C C . ASP A 1 179 ? -19.011 -8.000 2.967 1.00 88.88 179 ASP A C 1
ATOM 1400 O O . ASP A 1 179 ? -19.413 -8.169 4.112 1.00 88.88 179 ASP A O 1
ATOM 1404 N N . PHE A 1 180 ? -17.776 -7.591 2.740 1.00 90.62 180 PHE A N 1
ATOM 1405 C CA . PHE A 1 180 ? -16.784 -7.447 3.784 1.00 90.62 180 PHE A CA 1
ATOM 1406 C C . PHE A 1 180 ? -17.032 -6.216 4.649 1.00 90.62 180 PHE A C 1
ATOM 1408 O O . PHE A 1 180 ? -17.431 -5.166 4.160 1.00 90.62 180 PHE A O 1
ATOM 1415 N N . THR A 1 181 ? -16.718 -6.306 5.934 1.00 90.06 181 THR A N 1
ATOM 1416 C CA . THR A 1 181 ? -16.789 -5.168 6.856 1.00 90.06 181 THR A CA 1
ATOM 1417 C C . THR A 1 181 ? -15.437 -4.962 7.519 1.00 90.06 181 THR A C 1
ATOM 1419 O O . THR A 1 181 ? -14.850 -5.919 8.015 1.00 90.06 181 THR A O 1
ATOM 1422 N N . ALA A 1 182 ? -14.933 -3.727 7.569 1.00 88.25 182 ALA A N 1
ATOM 1423 C CA . ALA A 1 182 ? -13.712 -3.431 8.322 1.00 88.25 182 ALA A CA 1
ATOM 1424 C C . ALA A 1 182 ? -13.940 -3.656 9.833 1.00 88.25 182 ALA A C 1
ATOM 1426 O O . ALA A 1 182 ? -14.974 -3.255 10.379 1.00 88.25 182 ALA A O 1
ATOM 1427 N N . VAL A 1 183 ? -12.986 -4.301 10.506 1.00 88.38 183 VAL A N 1
ATOM 1428 C CA . VAL A 1 183 ? -13.064 -4.637 11.939 1.00 88.38 183 VAL A CA 1
ATOM 1429 C C . VAL A 1 183 ? -12.023 -3.860 12.729 1.00 88.38 183 VAL A C 1
ATOM 1431 O O . VAL A 1 183 ? -10.946 -3.566 12.216 1.00 88.38 183 VAL A O 1
ATOM 1434 N N . GLU A 1 184 ? -12.390 -3.478 13.954 1.00 83.81 184 GLU A N 1
ATOM 1435 C CA . GLU A 1 184 ? -11.502 -2.754 14.859 1.00 83.81 184 GLU A CA 1
ATOM 1436 C C . GLU A 1 184 ? -10.194 -3.510 15.056 1.00 83.81 184 GLU A C 1
ATOM 1438 O O . GLU A 1 184 ? -10.163 -4.740 15.094 1.00 83.81 184 GLU A O 1
ATOM 1443 N N . ASP A 1 185 ? -9.128 -2.730 15.149 1.00 84.12 185 ASP A N 1
ATOM 1444 C CA . ASP A 1 185 ? -7.769 -3.216 15.228 1.00 84.12 185 ASP A CA 1
ATOM 1445 C C . ASP A 1 185 ? -7.135 -2.706 16.516 1.00 84.12 185 ASP A C 1
ATOM 1447 O O . ASP A 1 185 ? -7.014 -1.497 16.737 1.00 84.12 185 ASP A O 1
ATOM 1451 N N . GLU A 1 186 ? -6.765 -3.647 17.375 1.00 84.19 186 GLU A N 1
ATOM 1452 C CA . GLU A 1 186 ? -6.108 -3.368 18.646 1.00 84.19 186 GLU A CA 1
ATOM 1453 C C . GLU A 1 186 ? -4.577 -3.350 18.515 1.00 84.19 186 GLU A C 1
ATOM 1455 O O . GLU A 1 186 ? -3.884 -2.984 19.465 1.00 84.19 186 GLU A O 1
ATOM 1460 N N . GLU A 1 187 ? -4.028 -3.713 17.350 1.00 90.00 187 GLU A N 1
ATOM 1461 C CA . GLU A 1 187 ? -2.590 -3.713 17.117 1.00 90.00 187 GLU A CA 1
ATOM 1462 C C . GLU A 1 187 ? -2.022 -2.298 16.895 1.00 90.00 187 GLU A C 1
ATOM 1464 O O . GLU A 1 187 ? -2.670 -1.366 16.402 1.00 90.00 187 GLU A O 1
ATOM 1469 N N . SER A 1 188 ? -0.746 -2.154 17.256 1.00 90.56 188 SER A N 1
ATOM 1470 C CA . SER A 1 188 ? 0.035 -0.927 17.109 1.00 90.56 188 SER A CA 1
ATOM 1471 C C . SER A 1 188 ? 1.041 -1.061 15.964 1.00 90.56 188 SER A C 1
ATOM 1473 O O . SER A 1 188 ? 1.895 -1.947 15.997 1.00 90.56 188 SER A O 1
ATOM 1475 N N . TYR A 1 189 ? 1.029 -0.114 15.026 1.00 90.81 189 TYR A N 1
ATOM 1476 C CA . TYR A 1 189 ? 1.856 -0.129 13.815 1.00 90.81 189 TYR A CA 1
ATOM 1477 C C . TYR A 1 189 ? 2.708 1.126 13.693 1.00 90.81 189 TYR A C 1
ATOM 1479 O O . TYR A 1 189 ? 2.226 2.241 13.893 1.00 90.81 189 TYR A O 1
ATOM 1487 N N . THR A 1 190 ? 3.961 0.964 13.295 1.00 90.62 190 THR A N 1
ATOM 1488 C CA . THR A 1 190 ? 4.805 2.059 12.811 1.00 90.62 190 THR A CA 1
ATOM 1489 C C . THR A 1 190 ? 4.266 2.633 11.500 1.00 90.62 190 THR A C 1
ATOM 1491 O O . THR A 1 190 ? 3.514 1.982 10.773 1.00 90.62 190 THR A O 1
ATOM 1494 N N . LEU A 1 191 ? 4.684 3.854 11.146 1.00 90.31 191 LEU A N 1
ATOM 1495 C CA . LEU A 1 191 ? 4.318 4.434 9.847 1.00 90.31 191 LEU A CA 1
ATOM 1496 C C . LEU A 1 191 ? 4.776 3.554 8.686 1.00 90.31 191 LEU A C 1
ATOM 1498 O O . LEU A 1 191 ? 4.024 3.385 7.734 1.00 90.31 191 LEU A O 1
ATOM 1502 N N . LYS A 1 192 ? 5.970 2.961 8.776 1.00 89.81 192 LYS A N 1
ATOM 1503 C CA . LYS A 1 192 ? 6.480 2.047 7.755 1.00 89.81 192 LYS A CA 1
ATOM 1504 C C . LYS A 1 192 ? 5.553 0.847 7.547 1.00 89.81 192 LYS A C 1
ATOM 1506 O O . LYS A 1 192 ? 5.145 0.607 6.419 1.00 89.81 192 LYS A O 1
ATOM 1511 N N . GLU A 1 193 ? 5.151 0.167 8.620 1.00 91.19 193 GLU A N 1
ATOM 1512 C CA . GLU A 1 193 ? 4.230 -0.976 8.528 1.00 91.19 193 GLU A CA 1
ATOM 1513 C C . GLU A 1 193 ? 2.878 -0.568 7.920 1.00 91.19 193 GLU A C 1
ATOM 1515 O O . GLU A 1 193 ? 2.332 -1.279 7.081 1.00 91.19 193 GLU A O 1
ATOM 1520 N N . LEU A 1 194 ? 2.359 0.616 8.266 1.00 91.75 194 LEU A N 1
ATOM 1521 C CA . LEU A 1 194 ? 1.125 1.139 7.667 1.00 91.75 194 LEU A CA 1
ATOM 1522 C C . LEU A 1 194 ? 1.259 1.430 6.166 1.00 91.75 194 LEU A C 1
ATOM 1524 O O . LEU A 1 194 ? 0.286 1.262 5.427 1.00 91.75 194 LEU A O 1
ATOM 1528 N N . LEU A 1 195 ? 2.436 1.876 5.720 1.00 89.94 195 LEU A N 1
ATOM 1529 C CA . LEU A 1 195 ? 2.735 2.092 4.304 1.00 89.94 195 LEU A CA 1
ATOM 1530 C C . LEU A 1 195 ? 2.888 0.775 3.546 1.00 89.94 195 LEU A C 1
ATOM 1532 O O . LEU A 1 195 ? 2.414 0.692 2.413 1.00 89.94 195 LEU A O 1
ATOM 1536 N N . ASP A 1 196 ? 3.473 -0.240 4.181 1.00 86.50 196 ASP A N 1
ATOM 1537 C CA . ASP A 1 196 ? 3.630 -1.583 3.616 1.00 86.50 196 ASP A CA 1
ATOM 1538 C C . ASP A 1 196 ? 2.261 -2.263 3.392 1.00 86.50 196 ASP A C 1
ATOM 1540 O O . ASP A 1 196 ? 2.068 -2.943 2.384 1.00 86.50 196 ASP A O 1
ATOM 1544 N N . LEU A 1 197 ? 1.267 -2.003 4.258 1.00 86.25 197 LEU A N 1
ATOM 1545 C CA . LEU A 1 197 ? -0.136 -2.398 4.025 1.00 86.25 197 LEU A CA 1
ATOM 1546 C C . LEU A 1 197 ? -0.764 -1.649 2.838 1.00 86.25 197 LEU A C 1
ATOM 1548 O O . LEU A 1 197 ? -1.630 -2.161 2.126 1.00 86.25 197 LEU A O 1
ATOM 1552 N N . GLY A 1 198 ? -0.377 -0.392 2.642 1.00 87.19 198 GLY A N 1
ATOM 1553 C CA . GLY A 1 198 ? -0.786 0.408 1.499 1.00 87.19 198 GLY A CA 1
ATOM 1554 C C . GLY A 1 198 ? -0.750 1.910 1.790 1.00 87.19 198 GLY A C 1
ATOM 1555 O O . GLY A 1 198 ? -1.245 2.339 2.838 1.00 87.19 198 GLY A O 1
ATOM 1556 N N . PRO A 1 199 ? -0.252 2.732 0.845 1.00 88.00 199 PRO A N 1
ATOM 1557 C CA . PRO A 1 199 ? -0.171 4.180 0.998 1.00 88.00 199 PRO A CA 1
ATOM 1558 C C . PRO A 1 199 ? -1.548 4.813 0.766 1.00 88.00 199 PRO A C 1
ATOM 1560 O O . PRO A 1 199 ? -1.868 5.248 -0.340 1.00 88.00 199 PRO A O 1
ATOM 1563 N N . ILE A 1 200 ? -2.376 4.835 1.806 1.00 88.44 200 ILE A N 1
ATOM 1564 C CA . ILE A 1 200 ? -3.714 5.440 1.809 1.00 88.44 200 ILE A CA 1
ATOM 1565 C C . ILE A 1 200 ? -3.887 6.368 3.011 1.00 88.44 200 ILE A C 1
ATOM 1567 O O . ILE A 1 200 ? -3.129 6.293 3.982 1.00 88.44 200 ILE A O 1
ATOM 1571 N N . ASP A 1 201 ? -4.915 7.210 2.962 1.00 89.81 201 ASP A N 1
ATOM 1572 C CA . ASP A 1 201 ? -5.303 8.022 4.110 1.00 89.81 201 ASP A CA 1
ATOM 1573 C C . ASP A 1 201 ? -5.767 7.132 5.270 1.00 89.81 201 ASP A C 1
ATOM 1575 O O . ASP A 1 201 ? -6.562 6.211 5.079 1.00 89.81 201 ASP A O 1
ATOM 1579 N N . ARG A 1 202 ? -5.317 7.423 6.495 1.00 89.06 202 ARG A N 1
ATOM 1580 C CA . ARG A 1 202 ? -5.741 6.685 7.699 1.00 89.06 202 ARG A CA 1
ATOM 1581 C C . ARG A 1 202 ? -5.999 7.620 8.870 1.00 89.06 202 ARG A C 1
ATOM 1583 O O . ARG A 1 202 ? -5.334 8.645 9.028 1.00 89.06 202 ARG A O 1
ATOM 1590 N N . LYS A 1 203 ? -6.946 7.247 9.731 1.00 88.31 203 LYS A N 1
ATOM 1591 C CA . LYS A 1 203 ? -7.102 7.857 11.056 1.00 88.31 203 LYS A CA 1
ATOM 1592 C C . LYS A 1 203 ? -6.286 7.061 12.058 1.00 88.31 203 LYS A C 1
ATOM 1594 O O . LYS A 1 203 ? -6.440 5.848 12.165 1.00 88.31 203 LYS A O 1
ATOM 1599 N N . LEU A 1 204 ? -5.406 7.759 12.757 1.00 89.62 204 LEU A N 1
ATOM 1600 C CA . LEU A 1 204 ? -4.429 7.179 13.662 1.00 89.62 204 LEU A CA 1
ATOM 1601 C C . LEU A 1 204 ? -4.601 7.769 15.054 1.00 89.62 204 LEU A C 1
ATOM 1603 O O . LEU A 1 204 ? -4.941 8.943 15.207 1.00 89.62 204 LEU A O 1
ATOM 1607 N N . LYS A 1 205 ? -4.303 6.969 16.068 1.00 87.50 205 LYS A N 1
ATOM 1608 C CA . LYS A 1 205 ? -4.120 7.434 17.440 1.00 87.50 205 LYS A CA 1
ATOM 1609 C C . LYS A 1 205 ? -2.747 6.988 17.919 1.00 87.50 205 LYS A C 1
ATOM 1611 O O . LYS A 1 205 ? -2.289 5.913 17.540 1.00 87.50 205 LYS A O 1
ATOM 1616 N N . LEU A 1 206 ? -2.072 7.810 18.717 1.00 84.75 206 LEU A N 1
ATOM 1617 C CA . LEU A 1 206 ? -0.798 7.406 19.311 1.00 84.75 206 LEU A CA 1
ATOM 1618 C C . LEU A 1 206 ? -1.009 6.173 20.191 1.00 84.75 206 LEU A C 1
ATOM 1620 O O . LEU A 1 206 ? -1.913 6.154 21.031 1.00 84.75 206 LEU A O 1
ATOM 1624 N N . SER A 1 207 ? -0.179 5.151 19.989 1.00 83.06 207 SER A N 1
ATOM 1625 C CA . SER A 1 207 ? -0.232 3.963 20.832 1.00 83.06 207 SER A CA 1
ATOM 1626 C C . SER A 1 207 ? 0.326 4.260 22.226 1.00 83.06 207 SER A C 1
ATOM 1628 O O . SER A 1 207 ? 1.295 5.007 22.390 1.00 83.06 207 SER A O 1
ATOM 1630 N N . ARG A 1 208 ? -0.272 3.639 23.246 1.00 71.06 208 ARG A N 1
ATOM 1631 C CA . ARG A 1 208 ? 0.226 3.695 24.629 1.00 71.06 208 ARG A CA 1
ATOM 1632 C C . ARG A 1 208 ? 1.508 2.883 24.814 1.00 71.06 208 ARG A C 1
ATOM 1634 O O . ARG A 1 208 ? 2.241 3.145 25.765 1.00 71.06 208 ARG A O 1
ATOM 1641 N N . ASP A 1 209 ? 1.822 1.986 23.883 1.00 63.44 209 ASP A N 1
ATOM 1642 C CA . ASP A 1 209 ? 3.025 1.148 23.924 1.00 63.44 209 ASP A CA 1
ATOM 1643 C C . ASP A 1 209 ? 4.312 1.996 23.874 1.00 63.44 209 ASP A C 1
ATOM 1645 O O . ASP A 1 209 ? 5.345 1.598 24.411 1.00 63.44 209 ASP A O 1
ATOM 1649 N N . HIS A 1 210 ? 4.249 3.225 23.338 1.00 56.16 210 HIS A N 1
ATOM 1650 C CA . HIS A 1 210 ? 5.361 4.189 23.396 1.00 56.16 210 HIS A CA 1
ATOM 1651 C C . HIS A 1 210 ? 5.727 4.632 24.802 1.00 56.16 210 HIS A C 1
ATOM 1653 O O . HIS A 1 210 ? 6.874 5.000 25.042 1.00 56.16 210 HIS A O 1
ATOM 1659 N N . VAL A 1 211 ? 4.764 4.609 25.723 1.00 47.62 211 VAL A N 1
ATOM 1660 C CA . VAL A 1 211 ? 4.968 5.008 27.117 1.00 47.62 211 VAL A CA 1
ATOM 1661 C C . VAL A 1 211 ? 5.606 3.863 27.920 1.00 47.62 211 VAL A C 1
ATOM 1663 O O . VAL A 1 211 ? 6.242 4.109 28.942 1.00 47.62 211 VAL A O 1
ATOM 1666 N N . GLN A 1 212 ? 5.488 2.611 27.456 1.00 38.50 212 GLN A N 1
ATOM 1667 C CA . GLN A 1 212 ? 5.983 1.425 28.168 1.00 38.50 212 GLN A CA 1
ATOM 1668 C C . GLN A 1 212 ? 7.389 0.963 27.767 1.00 38.50 212 GLN A C 1
ATOM 1670 O O . GLN A 1 212 ? 8.018 0.248 28.542 1.00 38.50 212 GLN A O 1
ATOM 1675 N N . LEU A 1 213 ? 7.952 1.437 26.649 1.00 39.03 213 LEU A N 1
ATOM 1676 C CA . LEU A 1 213 ? 9.353 1.163 26.270 1.00 39.03 213 LEU A CA 1
ATOM 1677 C C . LEU A 1 213 ? 10.403 1.768 27.236 1.00 39.03 213 LEU A C 1
ATOM 1679 O O . LEU A 1 213 ? 11.599 1.672 26.983 1.00 39.03 213 LEU A O 1
ATOM 1683 N N . SER A 1 214 ? 9.979 2.375 28.349 1.00 38.66 214 SER A N 1
ATOM 1684 C CA . SER A 1 214 ? 10.835 3.020 29.354 1.00 38.66 214 SER A CA 1
ATOM 1685 C C . SER A 1 214 ? 10.911 2.318 30.720 1.00 38.66 214 SER A C 1
ATOM 1687 O O . SER A 1 214 ? 11.392 2.929 31.672 1.00 38.66 214 SER A O 1
ATOM 1689 N N . PHE A 1 215 ? 10.495 1.054 30.854 1.00 32.38 215 PHE A N 1
ATOM 1690 C CA . PHE A 1 215 ? 10.750 0.284 32.083 1.00 32.38 215 PHE A CA 1
ATOM 1691 C C . PHE A 1 215 ? 11.297 -1.118 31.787 1.00 32.38 215 PHE A C 1
ATOM 1693 O O . PHE A 1 215 ? 10.559 -2.095 31.717 1.00 32.38 215 PHE A O 1
ATOM 1700 N N . VAL A 1 216 ? 12.623 -1.212 31.676 1.00 35.53 216 VAL A N 1
ATOM 1701 C CA . VAL A 1 216 ? 13.370 -2.446 31.951 1.00 35.53 216 VAL A CA 1
ATOM 1702 C C . VAL A 1 216 ? 14.089 -2.210 33.285 1.00 35.53 216 VAL A C 1
ATOM 1704 O O . VAL A 1 216 ? 14.864 -1.257 33.369 1.00 35.53 216 VAL A O 1
ATOM 1707 N N . PRO A 1 217 ? 13.824 -2.988 34.351 1.00 36.22 217 PRO A N 1
ATOM 1708 C CA . PRO A 1 217 ? 14.645 -2.922 35.550 1.00 36.22 217 PRO A CA 1
ATOM 1709 C C . PRO A 1 217 ? 16.033 -3.468 35.204 1.00 36.22 217 PRO A C 1
ATOM 1711 O O . PRO A 1 217 ? 16.154 -4.587 34.709 1.00 36.22 217 PRO A O 1
ATOM 1714 N N . GLU A 1 218 ? 17.062 -2.652 35.427 1.00 38.16 218 GLU A N 1
ATOM 1715 C CA . GLU A 1 218 ? 18.463 -2.991 35.182 1.00 38.16 218 GLU A CA 1
ATOM 1716 C C . GLU A 1 218 ? 18.855 -4.306 35.872 1.00 38.16 218 GLU A C 1
ATOM 1718 O O . GLU A 1 218 ? 18.789 -4.433 37.095 1.00 38.16 218 GLU A O 1
ATOM 1723 N N . ALA A 1 219 ? 19.338 -5.262 35.081 1.00 37.84 219 ALA A N 1
ATOM 1724 C CA . ALA A 1 219 ? 20.196 -6.333 35.556 1.00 37.84 219 ALA A CA 1
ATOM 1725 C C . ALA A 1 219 ? 21.420 -6.415 34.634 1.00 37.84 219 ALA A C 1
ATOM 1727 O O . ALA A 1 219 ? 21.340 -6.963 33.542 1.00 37.84 219 ALA A O 1
ATOM 1728 N N . GLY A 1 220 ? 22.539 -5.861 35.107 1.00 36.28 220 GLY A N 1
ATOM 1729 C CA . GLY A 1 220 ? 23.889 -6.330 34.782 1.00 36.28 220 GLY A CA 1
ATOM 1730 C C . GLY A 1 220 ? 24.462 -6.009 33.397 1.00 36.28 220 GLY A C 1
ATOM 1731 O O . GLY A 1 220 ? 24.356 -6.810 32.484 1.00 36.28 220 GLY A O 1
ATOM 1732 N N . ASP A 1 221 ? 25.179 -4.888 33.343 1.00 41.91 221 ASP A N 1
ATOM 1733 C CA . ASP A 1 221 ? 26.574 -4.756 32.887 1.00 41.91 221 ASP A CA 1
ATOM 1734 C C . ASP A 1 221 ? 27.001 -5.150 31.444 1.00 41.91 221 ASP A C 1
ATOM 1736 O O . ASP A 1 221 ? 26.948 -6.301 31.021 1.00 41.91 221 ASP A O 1
ATOM 1740 N N . ASN A 1 222 ? 27.614 -4.149 30.792 1.00 42.25 222 ASN A N 1
ATOM 1741 C CA . ASN A 1 222 ? 28.531 -4.152 29.639 1.00 42.25 222 ASN A CA 1
ATOM 1742 C C . ASN A 1 222 ? 28.028 -4.440 28.208 1.00 42.25 222 ASN A C 1
ATOM 1744 O O . ASN A 1 222 ? 27.956 -5.582 27.766 1.00 42.25 222 ASN A O 1
ATOM 1748 N N . GLY A 1 223 ? 27.957 -3.363 27.405 1.00 35.94 223 GLY A N 1
ATOM 1749 C CA . GLY A 1 223 ? 28.335 -3.415 25.984 1.00 35.94 223 GLY A CA 1
ATOM 1750 C C . GLY A 1 223 ? 27.508 -2.565 25.013 1.00 35.94 223 GLY A C 1
ATOM 1751 O O . GLY A 1 223 ? 26.618 -3.086 24.367 1.00 35.94 223 GLY A O 1
ATOM 1752 N N . HIS A 1 224 ? 27.877 -1.289 24.843 1.00 40.12 224 HIS A N 1
ATOM 1753 C CA . HIS A 1 224 ? 27.734 -0.506 23.598 1.00 40.12 224 HIS A CA 1
ATOM 1754 C C . HIS A 1 224 ? 26.376 -0.542 22.842 1.00 40.12 224 HIS A C 1
ATOM 1756 O O . HIS A 1 224 ? 26.312 -1.023 21.716 1.00 40.12 224 HIS A O 1
ATOM 1762 N N . ASP A 1 225 ? 25.337 0.116 23.373 1.00 35.00 225 ASP A N 1
ATOM 1763 C CA . ASP A 1 225 ? 24.118 0.450 22.615 1.00 35.00 225 ASP A CA 1
ATOM 1764 C C . ASP A 1 225 ? 23.880 1.969 22.583 1.00 35.00 225 ASP A C 1
ATOM 1766 O O . ASP A 1 225 ? 23.739 2.631 23.609 1.00 35.00 225 ASP A O 1
ATOM 1770 N N . LEU A 1 226 ? 23.831 2.548 21.378 1.00 37.78 226 LEU A N 1
ATOM 1771 C CA . LEU A 1 226 ? 23.705 3.999 21.157 1.00 37.78 226 LEU A CA 1
ATOM 1772 C C . LEU A 1 226 ? 22.308 4.579 21.450 1.00 37.78 226 LEU A C 1
ATOM 1774 O O . LEU A 1 226 ? 22.110 5.771 21.230 1.00 37.78 226 LEU A O 1
ATOM 1778 N N . TYR A 1 227 ? 21.357 3.793 21.970 1.00 43.38 227 TYR A N 1
ATOM 1779 C CA . TYR A 1 227 ? 20.015 4.281 22.334 1.00 43.38 227 TYR A CA 1
ATOM 1780 C C . TYR A 1 227 ? 19.374 3.561 23.532 1.00 43.38 227 TYR A C 1
ATOM 1782 O O . TYR A 1 227 ? 18.152 3.441 23.599 1.00 43.38 227 TYR A O 1
ATOM 1790 N N . SER A 1 228 ? 20.155 3.109 24.512 1.00 41.78 228 SER A N 1
ATOM 1791 C CA . SER A 1 228 ? 19.606 2.681 25.805 1.00 41.78 228 SER A CA 1
ATOM 1792 C C . SER A 1 228 ? 19.801 3.793 26.836 1.00 41.78 228 SER A C 1
ATOM 1794 O O . SER A 1 228 ? 20.945 4.161 27.097 1.00 41.78 228 SER A O 1
ATOM 1796 N N . ASN A 1 229 ? 18.695 4.287 27.416 1.00 38.03 229 ASN A N 1
ATOM 1797 C CA . ASN A 1 229 ? 18.578 5.183 28.592 1.00 38.03 229 ASN A CA 1
ATOM 1798 C C . ASN A 1 229 ? 17.990 6.586 28.340 1.00 38.03 229 ASN A C 1
ATOM 1800 O O . ASN A 1 229 ? 18.545 7.580 28.800 1.00 38.03 229 ASN A O 1
ATOM 1804 N N . LEU A 1 230 ? 16.817 6.687 27.705 1.00 41.25 230 LEU A N 1
ATOM 1805 C CA . LEU A 1 230 ? 16.009 7.916 27.764 1.00 41.25 230 LEU A CA 1
ATOM 1806 C C . LEU A 1 230 ? 14.857 7.729 28.768 1.00 41.25 230 LEU A C 1
ATOM 1808 O O . LEU A 1 230 ? 13.946 6.928 28.554 1.00 41.25 230 LEU A O 1
ATOM 1812 N N . LYS A 1 231 ? 14.916 8.452 29.896 1.00 40.31 231 LYS A N 1
ATOM 1813 C CA . LYS A 1 231 ? 13.843 8.509 30.911 1.00 40.31 231 LYS A CA 1
ATOM 1814 C C . LYS A 1 231 ? 12.658 9.327 30.375 1.00 40.31 231 LYS A C 1
ATOM 1816 O O . LYS A 1 231 ? 12.844 10.201 29.537 1.00 40.31 231 LYS A O 1
ATOM 1821 N N . GLY A 1 232 ? 11.446 9.088 30.885 1.00 44.97 232 GLY A N 1
ATOM 1822 C CA . GLY A 1 232 ? 10.159 9.563 30.331 1.00 44.97 232 GLY A CA 1
ATOM 1823 C C . GLY A 1 232 ? 9.975 11.066 30.021 1.00 44.97 232 GLY A C 1
ATOM 1824 O O . GLY A 1 232 ? 9.034 11.418 29.308 1.00 44.97 232 GLY A O 1
ATOM 1825 N N . SER A 1 233 ? 10.857 11.969 30.466 1.00 48.28 233 SER A N 1
ATOM 1826 C CA . SER A 1 233 ? 10.877 13.373 30.008 1.00 48.28 233 SER A CA 1
ATOM 1827 C C . SER A 1 233 ? 11.635 13.581 28.688 1.00 48.28 233 SER A C 1
ATOM 1829 O O . SER A 1 233 ? 11.413 14.566 27.995 1.00 48.28 233 SER A O 1
ATOM 1831 N N . GLU A 1 234 ? 12.539 12.679 28.308 1.00 45.75 234 GLU A N 1
ATOM 1832 C CA . GLU A 1 234 ? 13.346 12.789 27.088 1.00 45.75 234 GLU A CA 1
ATOM 1833 C C . GLU A 1 234 ? 12.729 12.041 25.904 1.00 45.75 234 GLU A C 1
ATOM 1835 O O . GLU A 1 234 ? 12.766 12.543 24.784 1.00 45.75 234 GLU A O 1
ATOM 1840 N N . SER A 1 235 ? 12.056 10.913 26.146 1.00 46.69 235 SER A N 1
ATOM 1841 C CA . SER A 1 235 ? 11.247 10.203 25.138 1.00 46.69 235 SER A CA 1
ATOM 1842 C C . SER A 1 235 ? 10.085 11.065 24.637 1.00 46.69 235 SER A C 1
ATOM 1844 O O . SER A 1 235 ? 9.724 11.049 23.463 1.00 46.69 235 SER A O 1
ATOM 1846 N N . SER A 1 236 ? 9.527 11.878 25.531 1.00 48.81 236 SER A N 1
ATOM 1847 C CA . SER A 1 236 ? 8.473 12.833 25.218 1.00 48.81 236 SER A CA 1
ATOM 1848 C C . SER A 1 236 ? 9.048 14.036 24.440 1.00 48.81 236 SER A C 1
ATOM 1850 O O . SER A 1 236 ? 8.527 14.376 23.376 1.00 48.81 236 SER A O 1
ATOM 1852 N N . ASN A 1 237 ? 10.211 14.577 24.828 1.00 50.25 237 ASN A N 1
ATOM 1853 C CA . ASN A 1 237 ? 10.953 15.552 24.007 1.00 50.25 237 ASN A CA 1
ATOM 1854 C C . ASN A 1 237 ? 11.336 15.012 22.612 1.00 50.25 237 ASN A C 1
ATOM 1856 O O . ASN A 1 237 ? 11.375 15.775 21.646 1.00 50.25 237 ASN A O 1
ATOM 1860 N N . LEU A 1 238 ? 11.595 13.709 22.477 1.00 52.94 238 LEU A N 1
ATOM 1861 C CA . LEU A 1 238 ? 11.872 13.053 21.199 1.00 52.94 238 LEU A CA 1
ATOM 1862 C C . LEU A 1 238 ? 10.625 13.024 20.297 1.00 52.94 238 LEU A C 1
ATOM 1864 O O . LEU A 1 238 ? 10.733 13.329 19.115 1.00 52.94 238 LEU A O 1
ATOM 1868 N N . LEU A 1 239 ? 9.434 12.747 20.841 1.00 53.94 239 LEU A N 1
ATOM 1869 C CA . LEU A 1 239 ? 8.161 12.812 20.102 1.00 53.94 239 LEU A CA 1
ATOM 1870 C C . LEU A 1 239 ? 7.842 14.240 19.628 1.00 53.94 239 LEU A C 1
ATOM 1872 O O . LEU A 1 239 ? 7.441 14.432 18.477 1.00 53.94 239 LEU A O 1
ATOM 1876 N N . GLN A 1 240 ? 8.092 15.244 20.476 1.00 56.16 240 GLN A N 1
ATOM 1877 C CA . GLN A 1 240 ? 7.993 16.658 20.096 1.00 56.16 240 GLN A CA 1
ATOM 1878 C C . GLN A 1 240 ? 8.999 17.033 19.001 1.00 56.16 240 GLN A C 1
ATOM 1880 O O . GLN A 1 240 ? 8.638 17.723 18.052 1.00 56.16 240 GLN A O 1
ATOM 1885 N N . ARG A 1 241 ? 10.248 16.563 19.094 1.00 54.56 241 ARG A N 1
ATOM 1886 C CA . ARG A 1 241 ? 11.298 16.864 18.106 1.00 54.56 241 ARG A CA 1
ATOM 1887 C C . ARG A 1 241 ? 11.111 16.133 16.778 1.00 54.56 241 ARG A C 1
ATOM 1889 O O . ARG A 1 241 ? 11.397 16.713 15.739 1.00 54.56 241 ARG A O 1
ATOM 1896 N N . ILE A 1 242 ? 10.653 14.882 16.798 1.00 55.38 242 ILE A N 1
ATOM 1897 C CA . ILE A 1 242 ? 10.503 14.049 15.594 1.00 55.38 242 ILE A CA 1
ATOM 1898 C C . ILE A 1 242 ? 9.196 14.359 14.861 1.00 55.38 242 ILE A C 1
ATOM 1900 O O . ILE A 1 242 ? 9.158 14.268 13.636 1.00 55.38 242 ILE A O 1
ATOM 1904 N N . MET A 1 243 ? 8.127 14.715 15.581 1.00 60.03 243 MET A N 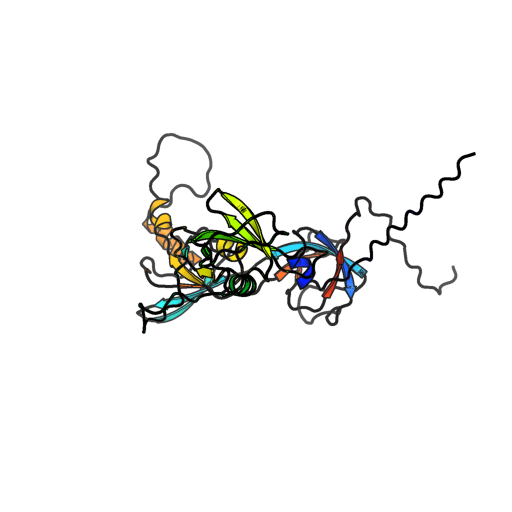1
ATOM 1905 C CA . MET A 1 243 ? 6.795 14.848 14.981 1.00 60.03 243 MET A CA 1
ATOM 1906 C C . MET A 1 243 ? 6.102 16.189 15.218 1.00 60.03 243 MET A C 1
ATOM 1908 O O . MET A 1 243 ? 5.024 16.400 14.673 1.00 60.03 243 MET A O 1
ATOM 1912 N N . GLY A 1 244 ? 6.657 17.092 16.032 1.00 60.59 244 GLY A N 1
ATOM 1913 C CA . GLY A 1 244 ? 6.001 18.364 16.363 1.00 60.59 244 GLY A CA 1
ATOM 1914 C C . GLY A 1 244 ? 4.669 18.205 17.109 1.00 60.59 244 GLY A C 1
ATOM 1915 O O . GLY A 1 244 ? 3.886 19.156 17.168 1.00 60.59 244 GLY A O 1
ATOM 1916 N N . LEU A 1 245 ? 4.389 17.012 17.649 1.00 62.84 245 LEU A N 1
ATOM 1917 C CA . LEU A 1 245 ? 3.166 16.722 18.395 1.00 62.84 245 LEU A CA 1
ATOM 1918 C C . LEU A 1 245 ? 3.282 17.191 19.852 1.00 62.84 245 LEU A C 1
ATOM 1920 O O . LEU A 1 245 ? 4.347 17.030 20.453 1.00 62.84 245 LEU A O 1
ATOM 1924 N N . PRO A 1 246 ? 2.200 17.712 20.460 1.00 57.34 246 PRO A N 1
ATOM 1925 C CA . PRO A 1 246 ? 2.138 17.924 21.903 1.00 57.34 246 PRO A CA 1
ATOM 1926 C C . PRO A 1 246 ? 2.374 16.611 22.665 1.00 57.34 246 PRO A C 1
ATOM 1928 O O . PRO A 1 246 ? 1.854 15.566 22.279 1.00 57.34 246 PRO A O 1
ATOM 1931 N N . LEU A 1 247 ? 3.114 16.677 23.778 1.00 52.28 247 LEU A N 1
ATOM 1932 C CA . LEU A 1 247 ? 3.509 15.519 24.604 1.00 52.28 247 LEU A CA 1
ATOM 1933 C C . LEU A 1 247 ? 2.311 14.704 25.123 1.00 52.28 247 LEU A C 1
ATOM 1935 O O . LEU A 1 247 ? 2.446 13.522 25.421 1.00 52.28 247 LEU A O 1
ATOM 1939 N N . SER A 1 248 ? 1.153 15.349 25.239 1.00 55.44 248 SER A N 1
ATOM 1940 C CA . SER A 1 248 ? -0.094 14.815 25.783 1.00 55.44 248 SER A CA 1
ATOM 1941 C C . SER A 1 248 ? -1.192 14.654 24.729 1.00 55.44 248 SER A C 1
ATOM 1943 O O . SER A 1 248 ? -2.359 14.536 25.094 1.00 55.44 248 SER A O 1
ATOM 1945 N N . TYR A 1 249 ? -0.859 14.700 23.433 1.00 67.00 249 TYR A N 1
ATOM 1946 C CA . TYR A 1 249 ? -1.879 14.622 22.391 1.00 67.00 249 TYR A CA 1
ATOM 1947 C C . TYR A 1 249 ? -2.540 13.238 22.369 1.00 67.00 249 TYR A C 1
ATOM 1949 O O . TYR A 1 249 ? -1.935 12.250 21.963 1.00 67.00 249 TYR A O 1
ATOM 1957 N N . ASP A 1 250 ? -3.802 13.173 22.781 1.00 70.94 250 ASP A N 1
ATOM 1958 C CA . ASP A 1 250 ? -4.630 11.963 22.796 1.00 70.94 250 ASP A CA 1
ATOM 1959 C C . ASP A 1 250 ? -5.697 11.956 21.685 1.00 70.94 250 ASP A C 1
ATOM 1961 O O . ASP A 1 250 ? -6.514 11.031 21.596 1.00 70.94 250 ASP A O 1
ATOM 1965 N N . GLY A 1 251 ? -5.678 12.984 20.833 1.00 78.62 251 GLY A N 1
ATOM 1966 C CA . GLY A 1 251 ? -6.605 13.159 19.727 1.00 78.62 251 GLY A CA 1
ATOM 1967 C C . GLY A 1 251 ? -6.283 12.296 18.504 1.00 78.62 251 GLY A C 1
ATOM 1968 O O . GLY A 1 251 ? -5.323 11.523 18.463 1.00 78.62 251 GLY A O 1
ATOM 1969 N N . LEU A 1 252 ? -7.121 12.435 17.476 1.00 86.06 252 LEU A N 1
ATOM 1970 C CA . LEU A 1 252 ? -6.978 11.712 16.215 1.00 86.06 252 LEU A CA 1
ATOM 1971 C C . LEU A 1 252 ? -6.026 12.436 15.263 1.00 86.06 252 LEU A C 1
ATOM 1973 O O . LEU A 1 252 ? -6.233 13.596 14.900 1.00 86.06 252 LEU A O 1
ATOM 1977 N N . LEU A 1 253 ? -5.041 11.700 14.769 1.00 88.88 253 LEU A N 1
ATOM 1978 C CA . LEU A 1 253 ? -4.195 12.105 13.661 1.00 88.88 253 LEU A CA 1
ATOM 1979 C C . LEU A 1 253 ? -4.778 11.600 12.345 1.00 88.88 253 LEU A C 1
ATOM 1981 O O . LEU A 1 253 ? -5.426 10.558 12.272 1.00 88.88 253 LEU A O 1
ATOM 1985 N N . THR A 1 254 ? -4.531 12.346 11.278 1.00 90.12 254 THR A N 1
ATOM 1986 C CA . THR A 1 254 ? -4.810 11.912 9.909 1.00 90.12 254 THR A CA 1
ATOM 1987 C C . THR A 1 254 ? -3.489 11.714 9.199 1.00 90.12 254 THR A C 1
ATOM 1989 O O . THR A 1 254 ? -2.766 12.686 8.988 1.00 90.12 254 THR A O 1
ATOM 1992 N N . LEU A 1 255 ? -3.193 10.468 8.857 1.00 91.06 255 LEU A N 1
ATOM 1993 C CA . LEU A 1 255 ? -2.181 10.111 7.880 1.00 91.06 255 LEU A CA 1
ATOM 1994 C C . LEU A 1 255 ? -2.723 10.455 6.499 1.00 91.06 255 LEU A C 1
ATOM 1996 O O . LEU A 1 255 ? -3.798 9.975 6.148 1.00 91.06 255 LEU A O 1
ATOM 2000 N N . HIS A 1 256 ? -1.994 11.279 5.753 1.00 90.69 256 HIS A N 1
ATOM 2001 C CA . HIS A 1 256 ? -2.296 11.564 4.353 1.00 90.69 256 HIS A CA 1
ATOM 2002 C C . HIS A 1 256 ? -1.498 10.627 3.455 1.00 90.69 256 HIS A C 1
ATOM 2004 O O . HIS A 1 256 ? -0.328 10.349 3.735 1.00 90.69 256 HIS A O 1
ATOM 2010 N N . GLN A 1 257 ? -2.114 10.184 2.365 1.00 89.69 257 GLN A N 1
ATOM 2011 C CA . GLN A 1 257 ? -1.511 9.358 1.335 1.00 89.69 257 GLN A CA 1
ATOM 2012 C C . GLN A 1 257 ? -0.202 10.005 0.858 1.00 89.69 257 GLN A C 1
ATOM 2014 O O . GLN A 1 257 ? -0.222 11.103 0.286 1.00 89.69 257 GLN A O 1
ATOM 2019 N N . PRO A 1 258 ? 0.955 9.361 1.090 1.00 88.31 258 PRO A N 1
ATOM 2020 C CA . PRO A 1 258 ? 2.225 9.943 0.698 1.00 88.31 258 PRO A CA 1
ATOM 2021 C C . PRO A 1 258 ? 2.458 9.809 -0.805 1.00 88.31 258 PRO A C 1
ATOM 2023 O O . PRO A 1 258 ? 1.965 8.896 -1.471 1.00 88.31 258 PRO A O 1
ATOM 2026 N N . LYS A 1 259 ? 3.296 10.705 -1.328 1.00 87.31 259 LYS A N 1
ATOM 2027 C CA . LYS A 1 259 ? 3.830 10.591 -2.684 1.00 87.31 259 LYS A CA 1
ATOM 2028 C C . LYS A 1 259 ? 4.959 9.561 -2.687 1.00 87.31 259 LYS A C 1
ATOM 2030 O O . LYS A 1 259 ? 6.022 9.805 -2.118 1.00 87.31 259 LYS A O 1
ATOM 2035 N N . MET A 1 260 ? 4.704 8.418 -3.313 1.00 87.88 260 MET A N 1
ATOM 2036 C CA . MET A 1 260 ? 5.687 7.350 -3.488 1.00 87.88 260 MET A CA 1
ATOM 2037 C C . MET A 1 260 ? 6.611 7.665 -4.672 1.00 87.88 260 MET A C 1
ATOM 2039 O O . MET A 1 260 ? 6.167 8.207 -5.686 1.00 87.88 260 MET A O 1
ATOM 2043 N N . PHE A 1 261 ? 7.874 7.262 -4.576 1.00 88.94 261 PHE A N 1
ATOM 2044 C CA . PHE A 1 261 ? 8.806 7.244 -5.702 1.00 88.94 261 PHE A CA 1
ATOM 2045 C C . PHE A 1 261 ? 9.567 5.922 -5.737 1.00 88.94 261 PHE A C 1
ATOM 2047 O O . PHE A 1 261 ? 9.671 5.204 -4.742 1.00 88.94 261 PHE A O 1
ATOM 2054 N N . LEU A 1 262 ? 10.123 5.609 -6.898 1.00 89.94 262 LEU A N 1
ATOM 2055 C CA . LEU A 1 262 ? 10.986 4.466 -7.106 1.00 89.94 262 LEU A CA 1
ATOM 2056 C C . LEU A 1 262 ? 12.446 4.911 -7.030 1.00 89.94 262 LEU A C 1
ATOM 2058 O O . LEU A 1 262 ? 12.879 5.788 -7.777 1.00 89.94 262 LEU A O 1
ATOM 2062 N N . ALA A 1 263 ? 13.215 4.305 -6.130 1.00 90.50 263 ALA A N 1
ATOM 2063 C CA . ALA A 1 263 ? 14.660 4.462 -6.121 1.00 90.50 263 ALA A CA 1
ATOM 2064 C C . ALA A 1 263 ? 15.253 3.598 -7.241 1.00 90.50 263 ALA A C 1
ATOM 2066 O O . ALA A 1 263 ? 15.095 2.375 -7.225 1.00 90.50 263 ALA A O 1
ATOM 2067 N N . ALA A 1 264 ? 15.936 4.215 -8.200 1.00 90.94 264 ALA A N 1
ATOM 2068 C CA . ALA A 1 264 ? 16.545 3.527 -9.334 1.00 90.94 264 ALA A CA 1
ATOM 2069 C C . ALA A 1 264 ? 18.013 3.928 -9.497 1.00 90.94 264 ALA A C 1
ATOM 2071 O O . ALA A 1 264 ? 18.396 5.038 -9.148 1.00 90.94 264 ALA A O 1
ATOM 2072 N N . SER A 1 265 ? 18.835 3.038 -10.041 1.00 90.69 265 SER A N 1
ATOM 2073 C CA . SER A 1 265 ? 20.224 3.340 -10.397 1.00 90.69 265 SER A CA 1
ATOM 2074 C C . SER A 1 265 ? 20.504 2.932 -11.839 1.00 90.69 265 SER A C 1
ATOM 2076 O O . SER A 1 265 ? 20.059 1.854 -12.242 1.00 90.69 265 SER A O 1
ATOM 2078 N N . PRO A 1 266 ? 21.255 3.721 -12.619 1.00 90.62 266 PRO A N 1
ATOM 2079 C CA . PRO A 1 266 ? 21.717 3.277 -13.928 1.00 90.62 266 PRO A CA 1
ATOM 2080 C C . PRO A 1 266 ? 22.680 2.090 -13.787 1.00 90.62 266 PRO A C 1
ATOM 2082 O O . PRO A 1 266 ? 23.441 1.994 -12.821 1.00 90.62 266 PRO A O 1
ATOM 2085 N N . SER A 1 267 ? 22.682 1.180 -14.763 1.00 90.00 267 SER A N 1
ATOM 2086 C CA . SER A 1 267 ? 23.584 0.018 -14.765 1.00 90.00 267 SER A CA 1
ATOM 2087 C C . SER A 1 267 ? 25.062 0.399 -14.742 1.00 90.00 267 SER A C 1
ATOM 2089 O O . SER A 1 267 ? 25.873 -0.335 -14.184 1.00 90.00 267 SER A O 1
ATOM 2091 N N . GLU A 1 268 ? 25.395 1.539 -15.349 1.00 87.19 268 GLU A N 1
ATOM 2092 C CA . GLU A 1 268 ? 26.753 2.076 -15.469 1.00 87.19 268 GLU A CA 1
ATOM 2093 C C . GLU A 1 268 ? 27.283 2.637 -14.144 1.00 87.19 268 GLU A C 1
ATOM 2095 O O . GLU A 1 268 ? 28.483 2.576 -13.888 1.00 87.19 268 GLU A O 1
ATOM 2100 N N . ASN A 1 269 ? 26.394 3.140 -13.280 1.00 85.69 269 ASN A N 1
ATOM 2101 C CA . ASN A 1 269 ? 26.755 3.706 -11.987 1.00 85.69 269 ASN A CA 1
ATOM 2102 C C . ASN A 1 269 ? 25.719 3.353 -10.915 1.00 85.69 269 ASN A C 1
ATOM 2104 O O . ASN A 1 269 ? 24.790 4.104 -10.625 1.00 85.69 269 ASN A O 1
ATOM 2108 N N . GLN A 1 270 ? 25.916 2.206 -10.268 1.00 86.56 270 GLN A N 1
ATOM 2109 C CA . GLN A 1 270 ? 25.007 1.748 -9.219 1.00 86.56 270 GLN A CA 1
ATOM 2110 C C . GLN A 1 270 ? 25.088 2.575 -7.926 1.00 86.56 270 GLN A C 1
ATOM 2112 O O . GLN A 1 270 ? 24.207 2.434 -7.081 1.00 86.56 270 GLN A O 1
ATOM 2117 N N . GLN A 1 271 ? 26.118 3.407 -7.732 1.00 87.50 271 GLN A N 1
ATOM 2118 C CA . GLN A 1 271 ? 26.219 4.269 -6.546 1.00 87.50 271 GLN A CA 1
ATOM 2119 C C . GLN A 1 271 ? 25.290 5.483 -6.638 1.00 87.50 271 GLN A C 1
ATOM 2121 O O . GLN A 1 271 ? 24.891 6.039 -5.618 1.00 87.50 271 GLN A O 1
ATOM 2126 N N . GLU A 1 272 ? 24.915 5.871 -7.854 1.00 86.31 272 GLU A N 1
ATOM 2127 C CA . GLU A 1 272 ? 23.971 6.948 -8.094 1.00 86.31 272 GLU A CA 1
ATOM 2128 C C . GLU A 1 272 ? 22.537 6.448 -7.897 1.00 86.31 272 GLU A C 1
ATOM 2130 O O . GLU A 1 272 ? 22.123 5.452 -8.494 1.00 86.31 272 GLU A O 1
ATOM 2135 N N . VAL A 1 273 ? 21.774 7.116 -7.029 1.00 87.50 273 VAL A N 1
ATOM 2136 C CA . VAL A 1 273 ? 20.379 6.763 -6.742 1.00 87.50 273 VAL A CA 1
ATOM 2137 C C . VAL A 1 273 ? 19.470 7.892 -7.200 1.00 87.50 273 VAL A C 1
ATOM 2139 O O . VAL A 1 273 ? 19.438 8.976 -6.618 1.00 87.50 273 VAL A O 1
ATOM 2142 N N . TRP A 1 274 ? 18.705 7.608 -8.242 1.00 87.94 274 TRP A N 1
ATOM 2143 C CA . TRP A 1 274 ? 17.667 8.463 -8.787 1.00 87.94 274 TRP A CA 1
ATOM 2144 C C . TRP A 1 274 ? 16.347 8.230 -8.068 1.00 87.94 274 TRP A C 1
ATOM 2146 O O . TRP A 1 274 ? 15.969 7.094 -7.773 1.00 87.94 274 TRP A O 1
ATOM 2156 N N . LYS A 1 275 ? 15.629 9.323 -7.815 1.00 88.25 275 LYS A N 1
ATOM 2157 C CA . LYS A 1 275 ? 14.253 9.295 -7.324 1.00 88.25 275 LYS A CA 1
ATOM 2158 C C . LYS A 1 275 ? 13.335 9.468 -8.519 1.00 88.25 275 LYS A C 1
ATOM 2160 O O . LYS A 1 275 ? 13.247 10.564 -9.062 1.00 88.25 275 LYS A O 1
ATOM 2165 N N . VAL A 1 276 ? 12.682 8.389 -8.928 1.00 87.38 276 VAL A N 1
ATOM 2166 C CA . VAL A 1 276 ? 11.807 8.371 -10.100 1.00 87.38 276 VAL A CA 1
ATOM 2167 C C . VAL A 1 276 ? 10.354 8.369 -9.626 1.00 87.38 276 VAL A C 1
ATOM 2169 O O . VAL A 1 276 ? 9.908 7.371 -9.056 1.00 87.38 276 VAL A O 1
ATOM 2172 N N . PRO A 1 277 ? 9.609 9.472 -9.794 1.00 86.62 277 PRO A N 1
ATOM 2173 C CA . PRO A 1 277 ? 8.174 9.488 -9.533 1.00 86.62 277 PRO A CA 1
ATOM 2174 C C . PRO A 1 277 ? 7.434 8.391 -10.318 1.00 86.62 277 PRO A C 1
ATOM 2176 O O . PRO A 1 277 ? 7.766 8.103 -11.468 1.00 86.62 277 PRO A O 1
ATOM 2179 N N . LEU A 1 278 ? 6.442 7.754 -9.687 1.00 82.81 278 LEU A N 1
ATOM 2180 C CA . LEU A 1 278 ? 5.688 6.640 -10.287 1.00 82.81 278 LEU A CA 1
ATOM 2181 C C . LEU A 1 278 ? 4.676 7.079 -11.353 1.00 82.81 278 LEU A C 1
ATOM 2183 O O . LEU A 1 278 ? 4.149 6.241 -12.078 1.00 82.81 278 LEU A O 1
ATOM 2187 N N . ASP A 1 279 ? 4.353 8.367 -11.411 1.00 81.81 279 ASP A N 1
ATOM 2188 C CA . ASP A 1 279 ? 3.421 8.967 -12.366 1.00 81.81 279 ASP A CA 1
ATOM 2189 C C . ASP A 1 279 ? 4.066 9.308 -13.717 1.00 81.81 279 ASP A C 1
ATOM 2191 O O . ASP A 1 279 ? 3.356 9.686 -14.646 1.00 81.81 279 ASP A O 1
ATOM 2195 N N . ILE A 1 280 ? 5.384 9.127 -13.847 1.00 83.19 280 ILE A N 1
ATOM 2196 C CA . ILE A 1 280 ? 6.113 9.328 -15.103 1.00 83.19 280 ILE A CA 1
ATOM 2197 C C . ILE A 1 280 ? 5.776 8.208 -16.097 1.00 83.19 280 ILE A C 1
ATOM 2199 O O . ILE A 1 280 ? 5.821 7.019 -15.763 1.00 83.19 280 ILE A O 1
ATOM 2203 N N . ASP A 1 281 ? 5.507 8.580 -17.352 1.00 85.88 281 ASP A N 1
ATOM 2204 C CA . ASP A 1 281 ? 5.273 7.630 -18.443 1.00 85.88 281 ASP A CA 1
ATOM 2205 C C . ASP A 1 281 ? 6.606 7.063 -18.953 1.00 85.88 281 ASP A C 1
ATOM 2207 O O . ASP A 1 281 ? 7.163 7.531 -19.948 1.00 85.88 281 ASP A O 1
ATOM 2211 N N . ILE A 1 282 ? 7.121 6.049 -18.249 1.00 89.19 282 ILE A N 1
ATOM 2212 C CA . ILE A 1 282 ? 8.256 5.212 -18.659 1.00 89.19 282 ILE A CA 1
ATOM 2213 C C . ILE A 1 282 ? 7.767 3.782 -18.888 1.00 89.19 282 ILE A C 1
ATOM 2215 O O . ILE A 1 282 ? 7.065 3.206 -18.056 1.00 89.19 282 ILE A O 1
ATOM 2219 N N . LYS A 1 283 ? 8.192 3.184 -20.003 1.00 91.38 283 LYS A N 1
ATOM 2220 C CA . LYS A 1 283 ? 7.944 1.785 -20.357 1.00 91.38 283 LYS A CA 1
ATOM 2221 C C . LYS A 1 283 ? 9.210 0.955 -20.223 1.00 91.38 283 LYS A C 1
ATOM 2223 O O . LYS A 1 283 ? 10.270 1.345 -20.724 1.00 91.38 283 LYS A O 1
ATOM 2228 N N . VAL A 1 284 ? 9.078 -0.208 -19.599 1.00 91.56 284 VAL A N 1
ATOM 2229 C CA . VAL A 1 284 ? 10.190 -1.087 -19.249 1.00 91.56 284 VAL A CA 1
ATOM 2230 C C . VAL A 1 284 ? 9.943 -2.535 -19.654 1.00 91.56 284 VAL A C 1
ATOM 2232 O O . VAL A 1 284 ? 8.803 -2.994 -19.694 1.00 91.56 284 VAL A O 1
ATOM 2235 N N . LEU A 1 285 ? 11.031 -3.251 -19.924 1.00 92.00 285 LEU A N 1
ATOM 2236 C CA . LEU A 1 285 ? 11.059 -4.702 -20.079 1.00 92.00 285 LEU A CA 1
ATOM 2237 C C . LEU A 1 285 ? 11.692 -5.356 -18.857 1.00 92.00 285 LEU A C 1
ATOM 2239 O O . LEU A 1 285 ? 12.724 -4.889 -18.360 1.00 92.00 285 LEU A O 1
ATOM 2243 N N . ASN A 1 286 ? 11.096 -6.460 -18.410 1.00 87.06 286 ASN A N 1
ATOM 2244 C CA . ASN A 1 286 ? 11.679 -7.296 -17.372 1.00 87.06 286 ASN A CA 1
ATOM 2245 C C . ASN A 1 286 ? 12.920 -8.018 -17.902 1.00 87.06 286 ASN A C 1
ATOM 2247 O O . ASN A 1 286 ? 12.839 -8.754 -18.877 1.00 87.06 286 ASN A O 1
ATOM 2251 N N . MET A 1 287 ? 14.058 -7.878 -17.229 1.00 84.38 287 MET A N 1
ATOM 2252 C CA . MET A 1 287 ? 15.269 -8.617 -17.590 1.00 84.38 287 MET A CA 1
ATOM 2253 C C . MET A 1 287 ? 15.383 -9.894 -16.747 1.00 84.38 287 MET A C 1
ATOM 2255 O O . MET A 1 287 ? 16.295 -10.046 -15.929 1.00 84.38 287 MET A O 1
ATOM 2259 N N . THR A 1 288 ? 14.449 -10.836 -16.908 1.00 68.81 288 THR A N 1
ATOM 2260 C CA . THR A 1 288 ? 14.555 -12.159 -16.273 1.00 68.81 288 THR A CA 1
ATOM 2261 C C . THR A 1 288 ? 15.589 -13.012 -16.993 1.00 68.81 288 THR A C 1
ATOM 2263 O O . THR A 1 288 ? 15.386 -13.403 -18.132 1.00 68.81 288 THR A O 1
ATOM 2266 N N . GLY A 1 289 ? 16.699 -13.342 -16.324 1.00 50.44 289 GLY A N 1
ATOM 2267 C CA . GLY A 1 289 ? 17.662 -14.324 -16.843 1.00 50.44 289 GLY A CA 1
ATOM 2268 C C . GLY A 1 289 ? 19.046 -13.792 -17.214 1.00 50.44 289 GLY A C 1
ATOM 2269 O O . GLY A 1 289 ? 19.897 -14.581 -17.622 1.00 50.44 289 GLY A O 1
ATOM 2270 N N . VAL A 1 290 ? 19.357 -12.511 -16.992 1.00 47.09 290 VAL A N 1
ATOM 2271 C CA . VAL A 1 290 ? 20.723 -11.989 -17.196 1.00 47.09 290 VAL A CA 1
ATOM 2272 C C . VAL A 1 290 ? 21.628 -12.383 -16.019 1.00 47.09 290 VAL A C 1
ATOM 2274 O O . VAL A 1 290 ? 22.071 -11.560 -15.227 1.00 47.09 290 VAL A O 1
ATOM 2277 N N . ARG A 1 291 ? 21.914 -13.686 -15.878 1.00 39.00 291 ARG A N 1
ATOM 2278 C CA . ARG A 1 291 ? 23.000 -14.194 -15.014 1.00 39.00 291 ARG A CA 1
ATOM 2279 C C . ARG A 1 291 ? 24.384 -14.063 -15.653 1.00 39.00 291 ARG A C 1
ATOM 2281 O O . ARG A 1 291 ? 25.378 -14.416 -15.027 1.00 39.00 291 ARG A O 1
ATOM 2288 N N . ARG A 1 292 ? 24.481 -13.543 -16.875 1.00 37.19 292 ARG A N 1
ATOM 2289 C CA . ARG A 1 292 ? 25.740 -13.180 -17.527 1.00 37.19 292 ARG A CA 1
ATOM 2290 C C . ARG A 1 292 ? 25.466 -11.994 -18.430 1.00 37.19 292 ARG A C 1
ATOM 2292 O O . ARG A 1 292 ? 24.638 -12.110 -19.322 1.00 37.19 292 ARG A O 1
ATOM 2299 N N . PHE A 1 293 ? 26.170 -10.889 -18.216 1.00 42.97 293 PHE A N 1
ATOM 2300 C CA . PHE A 1 293 ? 26.359 -9.890 -19.259 1.00 42.97 293 PHE A CA 1
ATOM 2301 C C . PHE A 1 293 ? 27.015 -10.587 -20.461 1.00 42.97 293 PHE A C 1
ATOM 2303 O O . PHE A 1 293 ? 28.157 -11.041 -20.327 1.00 42.97 293 PHE A O 1
ATOM 2310 N N . PRO A 1 294 ? 26.379 -10.689 -21.640 1.00 35.88 294 PRO A N 1
ATOM 2311 C CA . PRO A 1 294 ? 27.164 -10.684 -22.852 1.00 35.88 294 PRO A CA 1
ATOM 2312 C C . PRO A 1 294 ? 27.676 -9.252 -23.016 1.00 35.88 294 PRO A C 1
ATOM 2314 O O . PRO A 1 294 ? 26.947 -8.287 -22.782 1.00 35.88 294 PRO A O 1
ATOM 2317 N N . LYS A 1 295 ? 28.949 -9.118 -23.384 1.00 37.47 295 LYS A N 1
ATOM 2318 C CA . LYS A 1 295 ? 29.531 -7.863 -23.868 1.00 37.47 295 LYS A CA 1
ATOM 2319 C C . LYS A 1 295 ? 28.498 -7.157 -24.749 1.00 37.47 295 LYS A C 1
ATOM 2321 O O . LYS A 1 295 ? 28.056 -7.741 -25.737 1.00 37.47 295 LYS A O 1
ATOM 2326 N N . LEU A 1 296 ? 28.093 -5.954 -24.338 1.00 35.00 296 LEU A N 1
ATOM 2327 C CA . LEU A 1 296 ? 27.200 -5.080 -25.091 1.00 35.00 296 LEU A CA 1
ATOM 2328 C C . LEU A 1 296 ? 27.626 -5.087 -26.560 1.00 35.00 296 LEU A C 1
ATOM 2330 O O . LEU A 1 296 ? 28.771 -4.771 -26.890 1.00 35.00 296 LEU A O 1
ATOM 2334 N N . TYR A 1 297 ? 26.695 -5.488 -27.422 1.00 34.19 297 TYR A N 1
ATOM 2335 C CA . TYR A 1 297 ? 26.803 -5.289 -28.854 1.00 34.19 297 TYR A CA 1
ATOM 2336 C C . TYR A 1 297 ? 26.982 -3.790 -29.090 1.00 34.19 297 TYR A C 1
ATOM 2338 O O . TYR A 1 297 ? 26.075 -2.992 -28.856 1.00 34.19 297 TYR A O 1
ATOM 2346 N N . VAL A 1 298 ? 28.181 -3.415 -29.530 1.00 30.83 298 VAL A N 1
ATOM 2347 C CA . VAL A 1 298 ? 28.446 -2.100 -30.098 1.00 30.83 298 VAL A CA 1
ATOM 2348 C C . VAL A 1 298 ? 27.592 -2.002 -31.354 1.00 30.83 298 VAL A C 1
ATOM 2350 O O . VAL A 1 298 ? 27.896 -2.626 -32.372 1.00 30.83 298 VAL A O 1
ATOM 2353 N N . TRP A 1 299 ? 26.516 -1.224 -31.291 1.00 32.31 299 TRP A N 1
ATOM 2354 C CA . TRP A 1 299 ? 25.858 -0.739 -32.494 1.00 32.31 299 TRP A CA 1
ATOM 2355 C C . TRP A 1 299 ? 26.847 0.186 -33.208 1.00 32.31 299 TRP A C 1
ATOM 2357 O O . TRP A 1 299 ? 27.011 1.348 -32.842 1.00 32.31 299 TRP A O 1
ATOM 2367 N N . ARG A 1 300 ? 27.560 -0.344 -34.212 1.00 31.75 300 ARG A N 1
ATOM 2368 C CA . ARG A 1 300 ? 28.244 0.497 -35.199 1.00 31.75 300 ARG A CA 1
ATOM 2369 C C . ARG A 1 300 ? 27.171 1.275 -35.946 1.00 31.75 300 ARG A C 1
ATOM 2371 O O . ARG A 1 300 ? 26.351 0.692 -36.651 1.00 31.75 300 ARG A O 1
ATOM 2378 N N . ILE A 1 301 ? 27.216 2.591 -35.805 1.00 37.09 301 ILE A N 1
ATOM 2379 C CA . ILE A 1 301 ? 26.535 3.516 -36.705 1.00 37.09 301 ILE A CA 1
ATOM 2380 C C . ILE A 1 301 ? 27.139 3.294 -38.107 1.00 37.09 301 ILE A C 1
ATOM 2382 O O . ILE A 1 301 ? 28.367 3.310 -38.237 1.00 37.09 301 ILE A O 1
ATOM 2386 N N . PRO A 1 302 ? 26.339 3.037 -39.155 1.00 31.42 302 PRO A N 1
ATOM 2387 C CA . PRO A 1 302 ? 26.868 2.865 -40.501 1.00 31.42 302 PRO A CA 1
ATOM 2388 C C . PRO A 1 302 ? 27.334 4.227 -41.032 1.00 31.42 302 PRO A C 1
ATOM 2390 O O . PRO A 1 302 ? 26.512 5.124 -41.198 1.00 31.42 302 PRO A O 1
ATOM 2393 N N . GLY A 1 303 ? 28.638 4.390 -41.303 1.00 43.06 303 GLY A N 1
ATOM 2394 C CA . GLY A 1 303 ? 29.104 5.543 -42.088 1.00 43.06 303 GLY A CA 1
ATOM 2395 C C . GLY A 1 303 ? 30.471 6.171 -41.799 1.00 43.06 303 GLY A C 1
ATOM 2396 O O . GLY A 1 303 ? 30.586 7.375 -41.997 1.00 43.06 303 GLY A O 1
ATOM 2397 N N . GLN A 1 304 ? 31.516 5.432 -41.408 1.00 32.62 304 GLN A N 1
ATOM 2398 C CA . GLN A 1 304 ? 32.892 5.940 -41.566 1.00 32.62 304 GLN A CA 1
ATOM 2399 C C . GLN A 1 304 ? 33.836 4.864 -42.132 1.00 32.62 304 GLN A C 1
ATOM 2401 O O . GLN A 1 304 ? 33.900 3.772 -41.559 1.00 32.62 304 GLN A O 1
ATOM 2406 N N . PRO A 1 305 ? 34.536 5.128 -43.256 1.00 38.81 305 PRO A N 1
ATOM 2407 C CA . PRO A 1 305 ? 35.649 4.300 -43.707 1.00 38.81 305 PRO A CA 1
ATOM 2408 C C . PRO A 1 305 ? 36.879 4.550 -42.821 1.00 38.81 305 PRO A C 1
ATOM 2410 O O . PRO A 1 305 ? 37.014 5.628 -42.239 1.00 38.81 305 PRO A O 1
ATOM 2413 N N . GLY A 1 306 ? 37.709 3.514 -42.684 1.00 43.78 306 GLY A N 1
ATOM 2414 C CA . GLY A 1 306 ? 38.934 3.532 -41.878 1.00 43.78 306 GLY A CA 1
ATOM 2415 C C . GLY A 1 306 ? 40.081 4.323 -42.486 1.00 43.78 306 GLY A C 1
ATOM 2416 O O . GLY A 1 306 ? 39.950 4.784 -43.642 1.00 43.78 306 GLY A O 1
#

InterPro domains:
  IPR025946 CABIT domain [PF12736] (107-197)

Sequence (306 aa):
MADTSDGNSNDQCDEVFSLKDFSECFDLPKWVAVVGGKDVGPIGSGPCNIQKGMILLLRTLAVDSVTLSFNDAETGKRIVSVSPNSQVKFTVQLPYPDFKNPAAPRTVYNTVAELLKVCPTFFKANVFYDDPYLPAIVKAGEVFKFIRKLRRPNERRMYLQCRDPEGNIIELPEECRGDFTAVEDEESYTLKELLDLGPIDRKLKLSRDHVQLSFVPEAGDNGHDLYSNLKGSESSNLLQRIMGLPLSYDGLLTLHQPKMFLAASPSENQQEVWKVPLDIDIKVLNMTGVRRFPKLYVWRIPGQPG